Protein AF-0000000085128539 (afdb_homodimer)

Solvent-accessible surface area (backbone atoms only — not comparable to full-atom values): 16728 Å² total; per-residue (Å²): 136,81,76,77,73,80,76,79,79,76,71,75,71,76,68,72,72,68,70,79,84,71,60,86,82,55,47,36,35,36,20,38,27,64,47,84,58,31,28,7,16,14,38,34,33,54,86,74,41,43,49,42,67,39,82,46,42,83,36,65,52,66,68,59,35,49,52,54,49,46,51,53,44,67,72,64,59,46,58,30,36,36,34,39,34,56,68,46,77,56,75,77,28,52,60,57,27,50,50,31,51,50,49,46,51,52,50,27,69,72,67,69,38,57,68,44,77,39,65,66,53,52,65,52,76,76,39,58,76,49,56,82,48,24,60,40,6,48,52,6,19,50,48,40,24,54,53,36,64,70,48,132,136,81,77,77,74,80,77,78,78,75,72,76,71,78,70,72,71,68,70,78,84,72,60,85,84,54,47,35,34,36,20,36,27,64,47,84,59,33,28,8,17,13,38,34,34,54,86,74,42,43,49,42,66,39,81,44,43,82,38,63,52,67,67,60,35,50,52,52,50,47,52,52,44,67,73,66,60,46,58,31,36,35,34,36,34,56,68,48,80,58,76,75,28,52,59,57,27,51,50,32,51,49,50,46,51,50,49,27,69,73,68,71,37,55,68,45,79,38,64,65,57,50,66,52,77,77,38,58,75,51,58,79,47,22,60,40,7,49,51,5,19,50,47,39,24,54,54,35,64,70,50,133

Structure (mmCIF, N/CA/C/O backbone):
data_AF-0000000085128539-model_v1
#
loop_
_entity.id
_entity.type
_entity.pdbx_description
1 polymer 'Putative pre-16S rRNA nuclease'
#
loop_
_atom_site.group_PDB
_atom_site.id
_atom_site.type_symbol
_atom_site.label_atom_id
_atom_site.label_alt_id
_atom_site.label_comp_id
_atom_site.label_asym_id
_atom_site.label_entity_id
_atom_site.label_seq_id
_atom_site.pdbx_PDB_ins_code
_atom_site.Cartn_x
_atom_site.Cartn_y
_atom_site.Cartn_z
_atom_site.occupancy
_atom_site.B_iso_or_equiv
_atom_site.auth_seq_id
_atom_site.auth_comp_id
_atom_site.auth_asym_id
_atom_site.auth_atom_id
_atom_site.pdbx_PDB_model_num
ATOM 1 N N . MET A 1 1 ? 8.906 -21.938 55.219 1 30.08 1 MET A N 1
ATOM 2 C CA . MET A 1 1 ? 7.973 -21.766 54.125 1 30.08 1 MET A CA 1
ATOM 3 C C . MET A 1 1 ? 8.68 -21.203 52.906 1 30.08 1 MET A C 1
ATOM 5 O O . MET A 1 1 ? 9.234 -20.109 52.938 1 30.08 1 MET A O 1
ATOM 9 N N . SER A 1 2 ? 9.344 -22.078 52.062 1 35 2 SER A N 1
ATOM 10 C CA . SER A 1 2 ? 10.336 -21.891 51 1 35 2 SER A CA 1
ATOM 11 C C . SER A 1 2 ? 9.742 -21.156 49.812 1 35 2 SER A C 1
ATOM 13 O O . SER A 1 2 ? 8.633 -21.469 49.375 1 35 2 SER A O 1
ATOM 15 N N . LEU A 1 3 ? 10.055 -19.828 49.688 1 38.12 3 LEU A N 1
ATOM 16 C CA . LEU A 1 3 ? 9.5 -18.969 48.656 1 38.12 3 LEU A CA 1
ATOM 17 C C . LEU A 1 3 ? 9.695 -19.594 47.281 1 38.12 3 LEU A C 1
ATOM 19 O O . LEU A 1 3 ? 10.75 -20.156 46.969 1 38.12 3 LEU A O 1
ATOM 23 N N . PRO A 1 4 ? 8.523 -19.984 46.625 1 37.66 4 PRO A N 1
ATOM 24 C CA . PRO A 1 4 ? 8.617 -20.703 45.344 1 37.66 4 PRO A CA 1
ATOM 25 C C . PRO A 1 4 ? 9.508 -20 44.344 1 37.66 4 PRO A C 1
ATOM 27 O O . PRO A 1 4 ? 9.688 -18.781 44.406 1 37.66 4 PRO A O 1
ATOM 30 N N . ALA A 1 5 ? 10.469 -20.797 43.75 1 37.16 5 ALA A N 1
ATOM 31 C CA . ALA A 1 5 ? 11.477 -20.375 42.75 1 37.16 5 ALA A CA 1
ATOM 32 C C . ALA A 1 5 ? 10.852 -19.594 41.625 1 37.16 5 ALA A C 1
ATOM 34 O O . ALA A 1 5 ? 9.719 -19.875 41.219 1 37.16 5 ALA A O 1
ATOM 35 N N . PRO A 1 6 ? 11.289 -18.359 41.438 1 31.77 6 PRO A N 1
ATOM 36 C CA . PRO A 1 6 ? 10.703 -17.516 40.406 1 31.77 6 PRO A CA 1
ATOM 37 C C . PRO A 1 6 ? 10.609 -18.234 39.062 1 31.77 6 PRO A C 1
ATOM 39 O O . PRO A 1 6 ? 11.469 -19.062 38.719 1 31.77 6 PRO A O 1
ATOM 42 N N . GLU A 1 7 ? 9.375 -18.656 38.625 1 29 7 GLU A N 1
ATOM 43 C CA . GLU A 1 7 ? 9.109 -19.297 37.344 1 29 7 GLU A CA 1
ATOM 44 C C . GLU A 1 7 ? 9.852 -18.578 36.188 1 29 7 GLU A C 1
ATOM 46 O O . GLU A 1 7 ? 9.836 -17.359 36.125 1 29 7 GLU A O 1
ATOM 51 N N . SER A 1 8 ? 10.953 -19.125 35.719 1 29.34 8 SER A N 1
ATOM 52 C CA . SER A 1 8 ? 11.742 -18.75 34.562 1 29.34 8 SER A CA 1
ATOM 53 C C . SER A 1 8 ? 10.844 -18.359 33.406 1 29.34 8 SER A C 1
ATOM 55 O O . SER A 1 8 ? 9.977 -19.141 33 1 29.34 8 SER A O 1
ATOM 57 N N . GLN A 1 9 ? 10.391 -17.094 33.312 1 26.78 9 GLN A N 1
ATOM 58 C CA . GLN A 1 9 ? 9.625 -16.547 32.219 1 26.78 9 GLN A CA 1
ATOM 59 C C . GLN A 1 9 ? 10.195 -16.984 30.875 1 26.78 9 GLN A C 1
ATOM 61 O O . GLN A 1 9 ? 11.266 -16.531 30.469 1 26.78 9 GLN A O 1
ATOM 66 N N . ALA A 1 10 ? 10.031 -18.281 30.438 1 27.27 10 ALA A N 1
ATOM 67 C CA . ALA A 1 10 ? 10.234 -18.734 29.062 1 27.27 10 ALA A CA 1
ATOM 68 C C . ALA A 1 10 ? 9.711 -17.703 28.062 1 27.27 10 ALA A C 1
ATOM 70 O O . ALA A 1 10 ? 8.508 -17.469 27.984 1 27.27 10 ALA A O 1
ATOM 71 N N . ALA A 1 11 ? 10.359 -16.641 27.891 1 24.75 11 ALA A N 1
ATOM 72 C CA . ALA A 1 11 ? 10.133 -15.688 26.797 1 24.75 11 ALA A CA 1
ATOM 73 C C . ALA A 1 11 ? 9.836 -16.406 25.5 1 24.75 11 ALA A C 1
ATOM 75 O O . ALA A 1 11 ? 10.641 -17.219 25.031 1 24.75 11 ALA A O 1
ATOM 76 N N . ALA A 1 12 ? 8.641 -16.797 25.234 1 27.67 12 ALA A N 1
ATOM 77 C CA . ALA A 1 12 ? 8.195 -17.375 23.969 1 27.67 12 ALA A CA 1
ATOM 78 C C . ALA A 1 12 ? 8.844 -16.672 22.797 1 27.67 12 ALA A C 1
ATOM 80 O O . ALA A 1 12 ? 8.742 -15.445 22.672 1 27.67 12 ALA A O 1
ATOM 81 N N . ALA A 1 13 ? 10.031 -17.031 22.375 1 26.58 13 ALA A N 1
ATOM 82 C CA . ALA A 1 13 ? 10.656 -16.703 21.094 1 26.58 13 ALA A CA 1
ATOM 83 C C . ALA A 1 13 ? 9.625 -16.656 19.969 1 26.58 13 ALA A C 1
ATOM 85 O O . ALA A 1 13 ? 9.062 -17.688 19.594 1 26.58 13 ALA A O 1
ATOM 86 N N . ALA A 1 14 ? 8.641 -15.852 20.094 1 31.42 14 ALA A N 1
ATOM 87 C CA . ALA A 1 14 ? 7.801 -15.672 18.922 1 31.42 14 ALA A CA 1
ATOM 88 C C . ALA A 1 14 ? 8.609 -15.836 17.641 1 31.42 14 ALA A C 1
ATOM 90 O O . ALA A 1 14 ? 9.484 -15.016 17.328 1 31.42 14 ALA A O 1
ATOM 91 N N . GLY A 1 15 ? 9.188 -16.969 17.297 1 30.61 15 GLY A N 1
ATOM 92 C CA . GLY A 1 15 ? 9.969 -17.391 16.141 1 30.61 15 GLY A CA 1
ATOM 93 C C . GLY A 1 15 ? 9.469 -16.812 14.836 1 30.61 15 GLY A C 1
ATOM 94 O O . GLY A 1 15 ? 8.367 -17.125 14.391 1 30.61 15 GLY A O 1
ATOM 95 N N . THR A 1 16 ? 9.516 -15.484 14.602 1 36 16 THR A N 1
ATOM 96 C CA . THR A 1 16 ? 9.328 -14.961 13.25 1 36 16 THR A CA 1
ATOM 97 C C . THR A 1 16 ? 9.859 -15.945 12.211 1 36 16 THR A C 1
ATOM 99 O O . THR A 1 16 ? 11.023 -16.328 12.258 1 36 16 THR A O 1
ATOM 102 N N . ALA A 1 17 ? 9.133 -16.969 11.852 1 37.06 17 ALA A N 1
ATOM 103 C CA . ALA A 1 17 ? 9.555 -17.906 10.812 1 37.06 17 ALA A CA 1
ATOM 104 C C . ALA A 1 17 ? 10.422 -17.203 9.766 1 37.06 17 ALA A C 1
ATOM 106 O O . ALA A 1 17 ? 10.039 -16.156 9.234 1 37.06 17 ALA A O 1
ATOM 107 N N . VAL A 1 18 ? 11.656 -17.203 9.93 1 41.28 18 VAL A N 1
ATOM 108 C CA . VAL A 1 18 ? 12.617 -16.75 8.93 1 41.28 18 VAL A CA 1
ATOM 109 C C . VAL A 1 18 ? 12.109 -17.109 7.531 1 41.28 18 VAL A C 1
ATOM 111 O O . VAL A 1 18 ? 11.727 -18.25 7.273 1 41.28 18 VAL A O 1
ATOM 114 N N . PRO A 1 19 ? 11.352 -16.203 6.793 1 50.31 19 PRO A N 1
ATOM 115 C CA . PRO A 1 19 ? 10.977 -16.609 5.441 1 50.31 19 PRO A CA 1
ATOM 116 C C . PRO A 1 19 ? 11.969 -17.609 4.836 1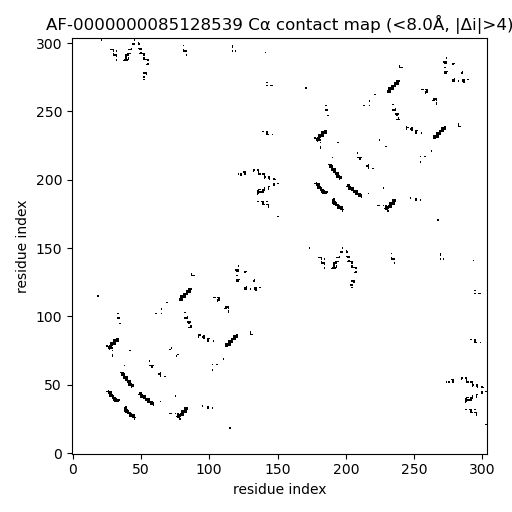 50.31 19 PRO A C 1
ATOM 118 O O . PRO A 1 19 ? 13.141 -17.625 5.207 1 50.31 19 PRO A O 1
ATOM 121 N N . PRO A 1 20 ? 11.492 -18.766 4.395 1 60.19 20 PRO A N 1
ATOM 122 C CA . PRO A 1 20 ? 12.469 -19.641 3.73 1 60.19 20 PRO A CA 1
ATOM 123 C C . PRO A 1 20 ? 13.547 -18.844 2.994 1 60.19 20 PRO A C 1
ATOM 125 O O . PRO A 1 20 ? 13.297 -17.734 2.531 1 60.19 20 PRO A O 1
ATOM 128 N N . THR A 1 21 ? 14.812 -19.219 3.104 1 81.25 21 THR A N 1
ATOM 129 C CA . THR A 1 21 ? 15.992 -18.562 2.533 1 81.25 21 THR A CA 1
ATOM 130 C C . THR A 1 21 ? 15.836 -18.406 1.023 1 81.25 21 THR A C 1
ATOM 132 O O . THR A 1 21 ? 15.562 -19.375 0.312 1 81.25 21 THR A O 1
ATOM 135 N N . VAL A 1 22 ? 15.508 -17.25 0.566 1 92.62 22 VAL A N 1
ATOM 136 C CA . VAL A 1 22 ? 15.523 -16.906 -0.854 1 92.62 22 VAL A CA 1
ATOM 137 C C . VAL A 1 22 ? 16.953 -16.953 -1.386 1 92.62 22 VAL A C 1
ATOM 139 O O . VAL A 1 22 ? 17.812 -16.203 -0.929 1 92.62 22 VAL A O 1
ATOM 142 N N . PRO A 1 23 ? 17.141 -17.938 -2.295 1 95.75 23 PRO A N 1
ATOM 143 C CA . PRO A 1 23 ? 18.5 -18 -2.818 1 95.75 23 PRO A CA 1
ATOM 144 C C . PRO A 1 23 ? 19.016 -16.641 -3.291 1 95.75 23 PRO A C 1
ATOM 146 O O . PRO A 1 23 ? 18.25 -15.852 -3.844 1 95.75 23 PRO A O 1
ATOM 149 N N . SER A 1 24 ? 20.359 -16.469 -3.162 1 94.19 24 SER A N 1
ATOM 150 C CA . SER A 1 24 ? 20.969 -15.18 -3.484 1 94.19 24 SER A CA 1
ATOM 151 C C . SER A 1 24 ? 20.906 -14.906 -4.98 1 94.19 24 SER A C 1
ATOM 153 O O . SER A 1 24 ? 20.984 -13.75 -5.41 1 94.19 24 SER A O 1
ATOM 155 N N . HIS A 1 25 ? 20.797 -15.922 -5.777 1 95.62 25 HIS A N 1
ATOM 156 C CA . HIS A 1 25 ? 20.828 -15.719 -7.223 1 95.62 25 HIS A CA 1
ATOM 157 C C . HIS A 1 25 ? 19.453 -15.367 -7.766 1 95.62 25 HIS A C 1
ATOM 159 O O . HIS A 1 25 ? 19.312 -15.062 -8.953 1 95.62 25 HIS A O 1
ATOM 165 N N . PHE A 1 26 ? 18.391 -15.438 -6.949 1 97.06 26 PHE A N 1
ATOM 166 C CA . PHE A 1 26 ? 17.094 -14.922 -7.363 1 97.06 26 PHE A CA 1
ATOM 167 C C . PHE A 1 26 ? 17.094 -13.398 -7.383 1 97.06 26 PHE A C 1
ATOM 169 O O . PHE A 1 26 ? 17.266 -12.758 -6.344 1 97.06 26 PHE A O 1
ATOM 176 N N . GLN A 1 27 ? 16.844 -12.828 -8.586 1 96.88 27 GLN A N 1
ATOM 177 C CA . GLN A 1 27 ? 17 -11.383 -8.719 1 96.88 27 GLN A CA 1
ATOM 178 C C . GLN A 1 27 ? 15.695 -10.719 -9.133 1 96.88 27 GLN A C 1
ATOM 180 O O . GLN A 1 27 ? 15.523 -9.516 -8.945 1 96.88 27 GLN A O 1
ATOM 185 N N . SER A 1 28 ? 14.766 -11.477 -9.75 1 97.75 28 SER A N 1
ATOM 186 C CA . SER A 1 28 ? 13.523 -10.914 -10.281 1 97.75 28 SER A CA 1
ATOM 187 C C . SER A 1 28 ? 12.305 -11.633 -9.719 1 97.75 28 SER A C 1
ATOM 189 O O . SER A 1 28 ? 12.32 -12.859 -9.57 1 97.75 28 SER A O 1
ATOM 191 N N . PHE A 1 29 ? 11.289 -10.758 -9.43 1 98.06 29 PHE A N 1
ATOM 192 C CA . PHE A 1 29 ? 10.109 -11.297 -8.758 1 98.06 29 PHE A CA 1
ATOM 193 C C . PHE A 1 29 ? 8.836 -10.695 -9.344 1 98.06 29 PHE A C 1
ATOM 195 O O . PHE A 1 29 ? 8.812 -9.523 -9.719 1 98.06 29 PHE A O 1
ATOM 202 N N . VAL A 1 30 ? 7.824 -11.492 -9.406 1 97.62 30 VAL A N 1
ATOM 203 C CA . VAL A 1 30 ? 6.465 -11.031 -9.672 1 97.62 30 VAL A CA 1
ATOM 204 C C . VAL A 1 30 ? 5.574 -11.336 -8.469 1 97.62 30 VAL A C 1
ATOM 206 O O . VAL A 1 30 ? 5.637 -12.43 -7.906 1 97.62 30 VAL A O 1
ATOM 209 N N . ALA A 1 31 ? 4.828 -10.312 -8.125 1 96.5 31 ALA A N 1
ATOM 210 C CA . ALA A 1 31 ? 3.953 -10.477 -6.965 1 96.5 31 ALA A CA 1
ATOM 211 C C . ALA A 1 31 ? 2.484 -10.445 -7.379 1 96.5 31 ALA A C 1
ATOM 213 O O . ALA A 1 31 ? 2.111 -9.75 -8.328 1 96.5 31 ALA A O 1
ATOM 214 N N . PHE A 1 32 ? 1.707 -11.25 -6.637 1 95.25 32 PHE A N 1
ATOM 215 C CA . PHE A 1 32 ? 0.257 -11.273 -6.777 1 95.25 32 PHE A CA 1
ATOM 216 C C . PHE A 1 32 ? -0.424 -10.984 -5.445 1 95.25 32 PHE A C 1
ATOM 218 O O . PHE A 1 32 ? -0.138 -11.633 -4.441 1 95.25 32 PHE A O 1
ATOM 225 N N . ASP A 1 33 ? -1.246 -10.008 -5.418 1 89.06 33 ASP A N 1
ATOM 226 C CA . ASP A 1 33 ? -2.133 -9.742 -4.293 1 89.06 33 ASP A CA 1
ATOM 227 C C . ASP A 1 33 ? -3.551 -10.227 -4.582 1 89.06 33 ASP A C 1
ATOM 229 O O . ASP A 1 33 ? -4.328 -9.531 -5.238 1 89.06 33 ASP A O 1
ATOM 233 N N . PHE A 1 34 ? -3.871 -11.414 -4.004 1 90.62 34 PHE A N 1
ATOM 234 C CA . PHE A 1 34 ? -5.102 -12.133 -4.312 1 90.62 34 PHE A CA 1
ATOM 235 C C . PHE A 1 34 ? -6.301 -11.469 -3.652 1 90.62 34 PHE A C 1
ATOM 237 O O . PHE A 1 34 ? -6.344 -11.336 -2.428 1 90.62 34 PHE A O 1
ATOM 244 N N . GLY A 1 35 ? -7.16 -11.016 -4.508 1 84.25 35 GLY A N 1
ATOM 245 C CA . GLY A 1 35 ? -8.461 -10.555 -4.055 1 84.25 35 GLY A CA 1
ATOM 246 C C . GLY A 1 35 ? -9.609 -11.406 -4.562 1 84.25 35 GLY A C 1
ATOM 247 O O . GLY A 1 35 ? -9.445 -12.172 -5.516 1 84.25 35 GLY A O 1
ATOM 248 N N . ALA A 1 36 ? -10.797 -11.312 -3.918 1 81.31 36 ALA A N 1
ATOM 249 C CA . ALA A 1 36 ? -11.961 -12.109 -4.285 1 81.31 36 ALA A CA 1
ATOM 250 C C . ALA A 1 36 ? -12.359 -11.867 -5.738 1 81.31 36 ALA A C 1
ATOM 252 O O . ALA A 1 36 ? -12.695 -12.805 -6.465 1 81.31 36 ALA A O 1
ATOM 253 N N . LYS A 1 37 ? -12.203 -10.625 -6.141 1 85 37 LYS A N 1
ATOM 254 C CA . LYS A 1 37 ? -12.68 -10.289 -7.477 1 85 37 LYS A CA 1
ATOM 255 C C . LYS A 1 37 ? -11.516 -9.992 -8.414 1 85 37 LYS A C 1
ATOM 257 O O . LYS A 1 37 ? -11.648 -10.133 -9.633 1 85 37 LYS A O 1
ATOM 262 N N . ARG A 1 38 ? -10.422 -9.594 -7.859 1 88.38 38 ARG A N 1
ATOM 263 C CA . ARG A 1 38 ? -9.273 -9.172 -8.656 1 88.38 38 ARG A CA 1
ATOM 264 C C . ARG A 1 38 ? -7.965 -9.57 -7.977 1 88.38 38 ARG A C 1
ATOM 266 O O . ARG A 1 38 ? -7.945 -9.859 -6.777 1 88.38 38 ARG A O 1
ATOM 273 N N . THR A 1 39 ? -6.973 -9.586 -8.812 1 91.62 39 THR A N 1
ATOM 274 C CA . THR A 1 39 ? -5.629 -9.867 -8.32 1 91.62 39 THR A CA 1
ATOM 275 C C . THR A 1 39 ? -4.656 -8.773 -8.758 1 91.62 39 THR A C 1
ATOM 277 O O . THR A 1 39 ? -4.426 -8.578 -9.953 1 91.62 39 THR A O 1
ATOM 280 N N . GLY A 1 40 ? -4.125 -8.047 -7.805 1 89.69 40 GLY A N 1
ATOM 281 C CA . GLY A 1 40 ? -3.068 -7.094 -8.109 1 89.69 40 GLY A CA 1
ATOM 282 C C . GLY A 1 40 ? -1.771 -7.754 -8.531 1 89.69 40 GLY A C 1
ATOM 283 O O . GLY A 1 40 ? -1.452 -8.852 -8.078 1 89.69 40 GLY A O 1
ATOM 284 N N . CYS A 1 41 ? -1.051 -7.051 -9.406 1 93.12 41 CYS A N 1
ATOM 285 C CA . CYS A 1 41 ? 0.222 -7.586 -9.875 1 93.12 41 CYS A CA 1
ATOM 286 C C . CYS A 1 41 ? 1.315 -6.523 -9.812 1 93.12 41 CYS A C 1
ATOM 288 O O . CYS A 1 41 ? 1.047 -5.336 -9.992 1 93.12 41 CYS A O 1
ATOM 290 N N . ALA A 1 42 ? 2.488 -7.016 -9.547 1 92.06 42 ALA A N 1
ATOM 291 C CA . ALA A 1 42 ? 3.648 -6.129 -9.547 1 92.06 42 ALA A CA 1
ATOM 292 C C . ALA A 1 42 ? 4.922 -6.891 -9.891 1 92.06 42 ALA A C 1
ATOM 294 O O . ALA A 1 42 ? 4.98 -8.117 -9.758 1 92.06 42 ALA A O 1
ATOM 295 N N . VAL A 1 43 ? 5.848 -6.16 -10.398 1 94.75 43 VAL A N 1
ATOM 296 C CA . VAL A 1 43 ? 7.156 -6.734 -10.703 1 94.75 43 VAL A CA 1
ATOM 297 C C . VAL A 1 43 ? 8.25 -5.922 -10.023 1 94.75 43 VAL A C 1
ATOM 299 O O . VAL A 1 43 ? 8.094 -4.719 -9.805 1 94.75 43 VAL A O 1
ATOM 302 N N . GLY A 1 44 ? 9.344 -6.656 -9.594 1 93.88 44 GLY A N 1
ATOM 303 C CA . GLY A 1 44 ? 10.461 -5.984 -8.953 1 93.88 44 GLY A CA 1
ATOM 304 C C . GLY A 1 44 ? 11.727 -6.82 -8.938 1 93.88 44 GLY A C 1
ATOM 305 O O . GLY A 1 44 ? 11.695 -8.008 -9.273 1 93.88 44 GLY A O 1
ATOM 306 N N . THR A 1 45 ? 12.805 -6.109 -8.617 1 94.38 45 THR A N 1
ATOM 307 C CA . THR A 1 45 ? 14.102 -6.785 -8.57 1 94.38 45 THR A CA 1
ATOM 308 C C . THR A 1 45 ? 14.742 -6.613 -7.199 1 94.38 45 THR A C 1
ATOM 310 O O . THR A 1 45 ? 14.516 -5.609 -6.52 1 94.38 45 THR A O 1
ATOM 313 N N . ARG A 1 46 ? 15.523 -7.621 -6.844 1 93.19 46 ARG A N 1
ATOM 314 C CA . ARG A 1 46 ? 16.281 -7.609 -5.59 1 93.19 46 ARG A CA 1
ATOM 315 C C . ARG A 1 46 ? 17.141 -6.355 -5.477 1 93.19 46 ARG A C 1
ATOM 317 O O . ARG A 1 46 ? 17.25 -5.773 -4.398 1 93.19 46 ARG A O 1
ATOM 324 N N . MET A 1 47 ? 17.734 -5.969 -6.516 1 90.31 47 MET A N 1
ATOM 325 C CA . MET A 1 47 ? 18.672 -4.848 -6.543 1 90.31 47 MET A CA 1
ATOM 326 C C . MET A 1 47 ? 17.953 -3.537 -6.227 1 90.31 47 MET A C 1
ATOM 328 O O . MET A 1 47 ? 18.422 -2.76 -5.391 1 90.31 47 MET A O 1
ATOM 332 N N . LEU A 1 48 ? 16.891 -3.262 -6.84 1 81.19 48 LEU A N 1
ATOM 333 C CA . LEU A 1 48 ? 16.219 -1.976 -6.727 1 81.19 48 LEU A CA 1
ATOM 334 C C . LEU A 1 48 ? 15.383 -1.908 -5.449 1 81.19 48 LEU A C 1
ATOM 336 O O . LEU A 1 48 ? 15.094 -0.819 -4.949 1 81.19 48 LEU A O 1
ATOM 340 N N . ARG A 1 49 ? 14.93 -2.998 -4.965 1 82.06 49 ARG A N 1
ATOM 341 C CA . ARG A 1 49 ? 14.102 -3.129 -3.773 1 82.06 49 ARG A CA 1
ATOM 342 C C . ARG A 1 49 ? 12.82 -2.309 -3.906 1 82.06 49 ARG A C 1
ATOM 344 O O . ARG A 1 49 ? 12.297 -1.803 -2.91 1 82.06 49 ARG A O 1
ATOM 351 N N . SER A 1 50 ? 12.508 -2.043 -5.121 1 79.19 50 SER A N 1
ATOM 352 C CA . SER A 1 50 ? 11.25 -1.366 -5.438 1 79.19 50 SER A CA 1
ATOM 353 C C . SER A 1 50 ? 10.414 -2.188 -6.41 1 79.19 50 SER A C 1
ATOM 355 O O . SER A 1 50 ? 10.914 -3.129 -7.031 1 79.19 50 SER A O 1
ATOM 357 N N . ALA A 1 51 ? 9.094 -1.816 -6.375 1 85.12 51 ALA A N 1
ATOM 358 C CA . ALA A 1 51 ? 8.156 -2.564 -7.211 1 85.12 51 ALA A CA 1
ATOM 359 C C . ALA A 1 51 ? 7.457 -1.647 -8.211 1 85.12 51 ALA A C 1
ATOM 361 O O . ALA A 1 51 ? 7.199 -0.478 -7.91 1 85.12 51 ALA A O 1
ATOM 362 N N . ASN A 1 52 ? 7.191 -2.244 -9.406 1 84 52 ASN A N 1
ATOM 363 C CA . ASN A 1 52 ? 6.379 -1.58 -10.422 1 84 52 ASN A CA 1
ATOM 364 C C . ASN A 1 52 ? 5.043 -2.287 -10.617 1 84 52 ASN A C 1
ATOM 366 O O . ASN A 1 52 ? 4.988 -3.518 -10.68 1 84 52 ASN A O 1
ATOM 370 N N . PRO A 1 53 ? 4.008 -1.45 -10.656 1 85 53 PRO A N 1
ATOM 371 C CA . PRO A 1 53 ? 2.701 -2.084 -10.859 1 85 53 PRO A CA 1
ATOM 372 C C . PRO A 1 53 ? 2.541 -2.676 -12.258 1 85 53 PRO A C 1
ATOM 374 O O . PRO A 1 53 ? 3.068 -2.127 -13.227 1 85 53 PRO A O 1
ATOM 377 N N . LEU A 1 54 ? 1.913 -3.814 -12.359 1 87.5 54 LEU A N 1
ATOM 378 C CA . LEU A 1 54 ? 1.469 -4.426 -13.609 1 87.5 54 LEU A CA 1
ATOM 379 C C . LEU A 1 54 ? -0.05 -4.367 -13.734 1 87.5 54 LEU A C 1
ATOM 381 O O . LEU A 1 54 ? -0.749 -4.129 -12.742 1 87.5 54 LEU A O 1
ATOM 385 N N . PRO A 1 55 ? -0.563 -4.566 -14.93 1 86.44 55 PRO A N 1
ATOM 386 C CA . PRO A 1 55 ? -2.021 -4.582 -15.07 1 86.44 55 PRO A CA 1
ATOM 387 C C . PRO A 1 55 ? -2.691 -5.613 -14.164 1 86.44 55 PRO A C 1
ATOM 389 O O . PRO A 1 55 ? -2.234 -6.758 -14.086 1 86.44 55 PRO A O 1
ATOM 392 N N . THR A 1 56 ? -3.738 -5.176 -13.492 1 90.06 56 THR A N 1
ATOM 393 C CA . THR A 1 56 ? -4.496 -6.023 -12.578 1 90.06 56 THR A CA 1
ATOM 394 C C . THR A 1 56 ? -5.203 -7.145 -13.336 1 90.06 56 THR A C 1
ATOM 396 O O . THR A 1 56 ? -5.688 -6.938 -14.453 1 90.06 56 THR A O 1
ATOM 399 N N . ILE A 1 57 ? -5.203 -8.305 -12.758 1 92.19 57 ILE A N 1
ATOM 400 C CA . ILE A 1 57 ? -5.953 -9.438 -13.297 1 92.19 57 ILE A CA 1
ATOM 401 C C . ILE A 1 57 ? -7.414 -9.344 -12.852 1 92.19 57 ILE A C 1
ATOM 403 O O . ILE A 1 57 ? -7.707 -9.383 -11.656 1 92.19 57 ILE A O 1
ATOM 407 N N . ARG A 1 58 ? -8.25 -9.164 -13.773 1 88.88 58 ARG A N 1
ATOM 408 C CA . ARG A 1 58 ? -9.68 -9.109 -13.469 1 88.88 58 ARG A CA 1
ATOM 409 C C . ARG A 1 58 ? -10.359 -10.438 -13.789 1 88.88 58 ARG A C 1
ATOM 411 O O . ARG A 1 58 ? -10.961 -10.594 -14.852 1 88.88 58 ARG A O 1
ATOM 418 N N . ALA A 1 59 ? -10.234 -11.414 -13.039 1 90.75 59 ALA A N 1
ATOM 419 C CA . ALA A 1 59 ? -10.812 -12.742 -13.18 1 90.75 59 ALA A CA 1
ATOM 420 C C . ALA A 1 59 ? -11.125 -13.352 -11.812 1 90.75 59 ALA A C 1
ATOM 422 O O . ALA A 1 59 ? -10.273 -13.352 -10.922 1 90.75 59 ALA A O 1
ATOM 423 N N . GLU A 1 60 ? -12.336 -13.797 -11.656 1 87.94 60 GLU A N 1
ATOM 424 C CA . GLU A 1 60 ? -12.734 -14.453 -10.422 1 87.94 60 GLU A CA 1
ATOM 425 C C . GLU A 1 60 ? -12.539 -15.961 -10.508 1 87.94 60 GLU A C 1
ATOM 427 O O . GLU A 1 60 ? -12.156 -16.609 -9.523 1 87.94 60 GLU A O 1
ATOM 432 N N . ALA A 1 61 ? -12.805 -16.5 -11.695 1 89.38 61 ALA A N 1
ATOM 433 C CA . ALA A 1 61 ? -12.688 -17.953 -11.898 1 89.38 61 ALA A CA 1
ATOM 434 C C . ALA A 1 61 ? -11.227 -18.391 -11.82 1 89.38 61 ALA A C 1
ATOM 436 O O . ALA A 1 61 ? -10.336 -17.703 -12.328 1 89.38 61 ALA A O 1
ATOM 437 N N . GLY A 1 62 ? -10.961 -19.594 -11.266 1 91.12 62 GLY A N 1
ATOM 438 C CA . GLY A 1 62 ? -9.617 -20.078 -11 1 91.12 62 GLY A CA 1
ATOM 439 C C . GLY A 1 62 ? -8.773 -20.203 -12.25 1 91.12 62 GL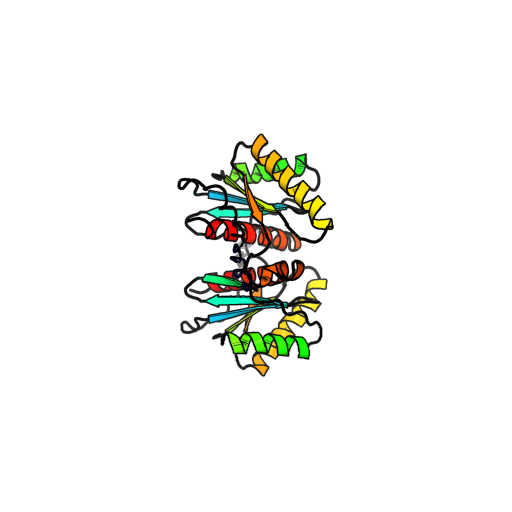Y A C 1
ATOM 440 O O . GLY A 1 62 ? -7.66 -19.672 -12.312 1 91.12 62 GLY A O 1
ATOM 441 N N . GLU A 1 63 ? -9.289 -20.844 -13.25 1 94.69 63 GLU A N 1
ATOM 442 C CA . GLU A 1 63 ? -8.5 -21.109 -14.445 1 94.69 63 GLU A CA 1
ATOM 443 C C . GLU A 1 63 ? -8.211 -19.812 -15.195 1 94.69 63 GLU A C 1
ATOM 445 O O . GLU A 1 63 ? -7.113 -19.625 -15.734 1 94.69 63 GLU A O 1
ATOM 450 N N . ALA A 1 64 ? -9.195 -18.938 -15.273 1 96.25 64 ALA A N 1
ATOM 451 C CA . ALA A 1 64 ? -9.008 -17.656 -15.938 1 96.25 64 ALA A CA 1
ATOM 452 C C . ALA A 1 64 ? -7.969 -16.812 -15.211 1 96.25 64 ALA A C 1
ATOM 454 O O . ALA A 1 64 ? -7.141 -16.156 -15.836 1 96.25 64 ALA A O 1
ATOM 455 N N . ARG A 1 65 ? -8.008 -16.797 -13.977 1 95.62 65 ARG A N 1
ATOM 456 C CA . ARG A 1 65 ? -7.039 -16.078 -13.148 1 95.62 65 ARG A CA 1
ATOM 457 C C . ARG A 1 65 ? -5.629 -16.625 -13.352 1 95.62 65 ARG A C 1
ATOM 459 O O . ARG A 1 65 ? -4.68 -15.859 -13.531 1 95.62 65 ARG A O 1
ATOM 466 N N . LEU A 1 66 ? -5.555 -17.938 -13.414 1 96.75 66 LEU A N 1
ATOM 467 C CA . LEU A 1 66 ? -4.258 -18.578 -13.602 1 96.75 66 LEU A CA 1
ATOM 468 C C . LEU A 1 66 ? -3.705 -18.281 -14.992 1 96.75 66 LEU A C 1
ATOM 470 O O . LEU A 1 66 ? -2.5 -18.062 -15.156 1 96.75 66 LEU A O 1
ATOM 474 N N . ALA A 1 67 ? -4.57 -18.297 -15.93 1 97.19 67 ALA A N 1
ATOM 475 C CA . ALA A 1 67 ? -4.148 -18 -17.297 1 97.19 67 ALA A CA 1
ATOM 476 C C . ALA A 1 67 ? -3.57 -16.594 -17.406 1 97.19 67 ALA A C 1
ATOM 478 O O . ALA A 1 67 ? -2.521 -16.391 -18.031 1 97.19 67 ALA A O 1
ATOM 479 N N . GLN A 1 68 ? -4.211 -15.688 -16.828 1 96.69 68 GLN A N 1
ATOM 480 C CA . GLN A 1 68 ? -3.734 -14.305 -16.875 1 96.69 68 GLN A CA 1
ATOM 481 C C . GLN A 1 68 ? -2.449 -14.141 -16.078 1 96.69 68 GLN A C 1
ATOM 483 O O . GLN A 1 68 ? -1.554 -13.391 -16.469 1 96.69 68 GLN A O 1
ATOM 488 N N . ALA A 1 69 ? -2.404 -14.781 -14.992 1 97.38 69 ALA A N 1
ATOM 489 C CA . ALA A 1 69 ? -1.152 -14.797 -14.242 1 97.38 69 ALA A CA 1
ATOM 490 C C . ALA A 1 69 ? -0.012 -15.367 -15.086 1 97.38 69 ALA A C 1
ATOM 492 O O . ALA A 1 69 ? 1.109 -14.852 -15.047 1 97.38 69 ALA A O 1
ATOM 493 N N . GLY A 1 70 ? -0.368 -16.391 -15.758 1 97.81 70 GLY A N 1
ATOM 494 C CA . GLY A 1 70 ? 0.607 -17 -16.641 1 97.81 70 GLY A CA 1
ATOM 495 C C . GLY A 1 70 ? 1.151 -16.031 -17.688 1 97.81 70 GLY A C 1
ATOM 496 O O . GLY A 1 70 ? 2.332 -16.094 -18.031 1 97.81 70 GLY A O 1
ATOM 497 N N . GLU A 1 71 ? 0.299 -15.133 -18.156 1 97.25 71 GLU A N 1
ATOM 498 C CA . GLU A 1 71 ? 0.739 -14.117 -19.094 1 97.25 71 GLU A CA 1
ATOM 499 C C . GLU A 1 71 ? 1.78 -13.195 -18.484 1 97.25 71 GLU A C 1
ATOM 501 O O . GLU A 1 71 ? 2.768 -12.836 -19.125 1 97.25 71 GLU A O 1
ATOM 506 N N . ARG A 1 72 ? 1.547 -12.844 -17.234 1 96.12 72 ARG A N 1
ATOM 507 C CA . ARG A 1 72 ? 2.518 -12.008 -16.531 1 96.12 72 ARG A CA 1
ATOM 508 C C . ARG A 1 72 ? 3.842 -12.742 -16.344 1 96.12 72 ARG A C 1
ATOM 510 O O . ARG A 1 72 ? 4.91 -12.172 -16.562 1 96.12 72 ARG A O 1
ATOM 517 N N . ILE A 1 73 ? 3.766 -13.977 -16.016 1 97.69 73 ILE A N 1
ATOM 518 C CA . ILE A 1 73 ? 4.945 -14.789 -15.727 1 97.69 73 ILE A CA 1
ATOM 519 C C . ILE A 1 73 ? 5.754 -14.992 -17 1 97.69 73 ILE A C 1
ATOM 521 O O . ILE A 1 73 ? 6.984 -14.922 -16.984 1 97.69 73 ILE A O 1
ATOM 525 N N . LYS A 1 74 ? 5.031 -15.219 -18.062 1 97.25 74 LYS A N 1
ATOM 526 C CA . LYS A 1 74 ? 5.688 -15.406 -19.359 1 97.25 74 LYS A CA 1
ATOM 527 C C . LYS A 1 74 ? 6.391 -14.125 -19.812 1 97.25 74 LYS A C 1
ATOM 529 O O . LYS A 1 74 ? 7.496 -14.18 -20.344 1 97.25 74 LYS A O 1
ATOM 534 N N . GLU A 1 75 ? 5.805 -13.055 -19.609 1 96.31 75 GLU A N 1
ATOM 535 C CA . GLU A 1 75 ? 6.316 -11.758 -20.031 1 96.31 75 GLU A CA 1
ATOM 536 C C . GLU A 1 75 ? 7.543 -11.359 -19.219 1 96.31 75 GLU A C 1
ATOM 538 O O . GLU A 1 75 ? 8.523 -10.852 -19.781 1 96.31 75 GLU A O 1
ATOM 543 N N . TRP A 1 76 ? 7.531 -11.578 -17.953 1 96.56 76 TRP A N 1
ATOM 544 C CA . TRP A 1 76 ? 8.555 -10.992 -17.094 1 96.56 76 TRP A CA 1
ATOM 545 C C . TRP A 1 76 ? 9.578 -12.039 -16.672 1 96.56 76 TRP A C 1
ATOM 547 O O . TRP A 1 76 ? 10.656 -11.703 -16.172 1 96.56 76 TRP A O 1
ATOM 557 N N . GLN A 1 77 ? 9.219 -13.32 -16.766 1 97.75 77 GLN A N 1
ATOM 558 C CA . GLN A 1 77 ? 10.117 -14.438 -16.5 1 97.75 77 GLN A CA 1
ATOM 559 C C . GLN A 1 77 ? 10.852 -14.25 -15.18 1 97.75 77 GLN A C 1
ATOM 561 O O . GLN A 1 77 ? 12.086 -14.273 -15.133 1 97.75 77 GLN A O 1
ATOM 566 N N . PRO A 1 78 ? 10.133 -14.148 -14.094 1 98.38 78 PRO A N 1
ATOM 567 C CA . PRO A 1 78 ? 10.766 -13.969 -12.781 1 98.38 78 PRO A CA 1
ATOM 568 C C . PRO A 1 78 ? 11.484 -15.227 -12.297 1 98.38 78 PRO A C 1
ATOM 570 O O . PRO A 1 78 ? 11.242 -16.328 -12.805 1 98.38 78 PRO A O 1
ATOM 573 N N . ASP A 1 79 ? 12.422 -14.992 -11.336 1 98.5 79 ASP A N 1
ATOM 574 C CA . ASP A 1 79 ? 13.062 -16.125 -10.664 1 98.5 79 ASP A CA 1
ATOM 575 C C . ASP A 1 79 ? 12.109 -16.781 -9.664 1 98.5 79 ASP A C 1
ATOM 577 O O . ASP A 1 79 ? 12.234 -17.969 -9.367 1 98.5 79 ASP A O 1
ATOM 581 N N . ALA A 1 80 ? 11.242 -16.031 -9.102 1 98.5 80 ALA A N 1
ATOM 582 C CA . ALA A 1 80 ? 10.281 -16.516 -8.109 1 98.5 80 ALA A CA 1
ATOM 583 C C . ALA A 1 80 ? 9.047 -15.617 -8.062 1 98.5 80 ALA A C 1
ATOM 585 O O . ALA A 1 80 ? 9.047 -14.516 -8.609 1 98.5 80 ALA A O 1
ATOM 586 N N . LEU A 1 81 ? 8.008 -16.141 -7.418 1 98.19 81 LEU A N 1
ATOM 587 C CA . LEU A 1 81 ? 6.758 -15.414 -7.234 1 98.19 81 LEU A CA 1
ATOM 588 C C . LEU A 1 81 ? 6.539 -15.07 -5.766 1 98.19 81 LEU A C 1
ATOM 590 O O . LEU A 1 81 ? 7.082 -15.734 -4.879 1 98.19 81 LEU A O 1
ATOM 594 N N . VAL A 1 82 ? 5.805 -13.984 -5.57 1 96.69 82 VAL A N 1
ATOM 595 C CA . VAL A 1 82 ? 5.418 -13.562 -4.227 1 96.69 82 VAL A CA 1
ATOM 596 C C . VAL A 1 82 ? 3.896 -13.445 -4.141 1 96.69 82 VAL A C 1
ATOM 598 O O . VAL A 1 82 ? 3.26 -12.906 -5.051 1 96.69 82 VAL A O 1
ATOM 601 N N . ILE A 1 83 ? 3.295 -13.938 -3.074 1 94.69 83 ILE A N 1
ATOM 602 C CA . ILE A 1 83 ? 1.854 -13.812 -2.889 1 94.69 83 ILE A CA 1
ATOM 603 C C . ILE A 1 83 ? 1.561 -13.164 -1.538 1 94.69 83 ILE A C 1
ATOM 605 O O . ILE A 1 83 ? 2.152 -13.539 -0.522 1 94.69 83 ILE A O 1
ATOM 609 N N . GLY A 1 84 ? 0.745 -12.18 -1.625 1 88.38 84 GLY A N 1
ATOM 610 C CA . GLY A 1 84 ? 0.226 -11.633 -0.38 1 88.38 84 GLY A CA 1
ATOM 611 C C . GLY A 1 84 ? -0.825 -12.516 0.265 1 88.38 84 GLY A C 1
ATOM 612 O O . GLY A 1 84 ? -1.792 -12.922 -0.386 1 88.38 84 GLY A O 1
ATOM 613 N N . VAL A 1 85 ? -0.696 -12.867 1.56 1 79.88 85 VAL A N 1
ATOM 614 C CA . VAL A 1 85 ? -1.652 -13.68 2.299 1 79.88 85 VAL A CA 1
ATOM 615 C C . VAL A 1 85 ? -2.207 -12.891 3.48 1 79.88 85 VAL A C 1
ATOM 617 O O . VAL A 1 85 ? -1.465 -12.531 4.398 1 79.88 85 VAL A O 1
ATOM 620 N N . PRO A 1 86 ? -3.553 -12.492 3.369 1 69.5 86 PRO A N 1
ATOM 621 C CA . PRO A 1 86 ? -4.148 -11.727 4.469 1 69.5 86 PRO A CA 1
ATOM 622 C C . PRO A 1 86 ? -4.25 -12.539 5.762 1 69.5 86 PRO A C 1
ATOM 624 O O . PRO A 1 86 ? -4.945 -13.562 5.801 1 69.5 86 PRO A O 1
ATOM 627 N N . TYR A 1 87 ? -3.371 -12.461 6.691 1 57.41 87 TYR A N 1
ATOM 628 C CA . TYR A 1 87 ? -3.523 -13.18 7.953 1 57.41 87 TYR A CA 1
ATOM 629 C C . TYR A 1 87 ? -4.266 -12.336 8.977 1 57.41 87 TYR A C 1
ATOM 631 O O . TYR A 1 87 ? -3.654 -11.523 9.688 1 57.41 87 TYR A O 1
ATOM 639 N N . HIS A 1 88 ? -5.531 -11.828 8.641 1 54 88 HIS A N 1
ATOM 640 C CA . HIS A 1 88 ? -6.301 -11.078 9.625 1 54 88 HIS A CA 1
ATOM 641 C C . HIS A 1 88 ? -6.789 -11.992 10.75 1 54 88 HIS A C 1
ATOM 643 O O . HIS A 1 88 ? -7.133 -13.148 10.508 1 54 88 HIS A O 1
ATOM 649 N N . PRO A 1 89 ? -6.465 -11.555 11.938 1 47.78 89 PRO A N 1
ATOM 650 C CA . PRO A 1 89 ? -7.031 -12.359 13.023 1 47.78 89 PRO A CA 1
ATOM 651 C C . PRO A 1 89 ? -8.539 -12.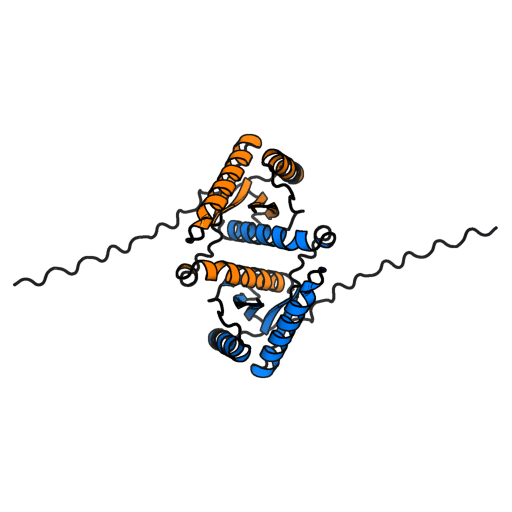539 12.891 1 47.78 89 PRO A C 1
ATOM 653 O O . PRO A 1 89 ? -9.125 -13.383 13.57 1 47.78 89 PRO A O 1
ATOM 656 N N . ASP A 1 90 ? -9.172 -11.641 12.25 1 49.34 90 ASP A N 1
ATOM 657 C CA . ASP A 1 90 ? -10.617 -11.844 12.336 1 49.34 90 ASP A CA 1
ATOM 658 C C . ASP A 1 90 ? -11.078 -12.93 11.367 1 49.34 90 ASP A C 1
ATOM 660 O O . ASP A 1 90 ? -10.391 -13.227 10.383 1 49.34 90 ASP A O 1
ATOM 664 N N . GLY A 1 91 ? -11.852 -13.859 11.766 1 46.53 91 GLY A N 1
ATOM 665 C CA . GLY A 1 91 ? -12.516 -15.055 11.281 1 46.53 91 GLY A CA 1
ATOM 666 C C . GLY A 1 91 ? -12.695 -15.07 9.773 1 46.53 91 GLY A C 1
ATOM 667 O O . GLY A 1 91 ? -12.703 -16.141 9.156 1 46.53 91 GLY A O 1
ATOM 668 N N . ASN A 1 92 ? -13.227 -14.039 9.125 1 50.12 92 ASN A N 1
ATOM 669 C CA . ASN A 1 92 ? -13.5 -14.086 7.691 1 50.12 92 ASN A CA 1
ATOM 670 C C . ASN A 1 92 ? -12.211 -14.211 6.879 1 50.12 92 ASN A C 1
ATOM 672 O O . ASN A 1 92 ? -12.258 -14.508 5.684 1 50.12 92 ASN A O 1
ATOM 676 N N . ALA A 1 93 ? -11.062 -13.93 7.469 1 57.75 93 ALA A N 1
ATOM 677 C CA . ALA A 1 93 ? -9.664 -14.023 7.066 1 57.75 93 ALA A CA 1
ATOM 678 C C . ALA A 1 93 ? -9.297 -15.453 6.688 1 57.75 93 ALA A C 1
ATOM 680 O O . ALA A 1 93 ? -8.508 -15.68 5.77 1 57.75 93 ALA A O 1
ATOM 681 N N . HIS A 1 94 ? -10.195 -16.297 7.004 1 69.75 94 HIS A N 1
ATOM 682 C CA . HIS A 1 94 ? -9.812 -17.688 6.805 1 69.75 94 HIS A CA 1
ATOM 683 C C . HIS A 1 94 ? -10.062 -18.125 5.367 1 69.75 94 HIS A C 1
ATOM 685 O O . HIS A 1 94 ? -9.219 -18.781 4.762 1 69.75 94 HIS A O 1
ATOM 691 N N . GLU A 1 95 ? -11.219 -17.625 4.828 1 81 95 GLU A N 1
ATOM 692 C CA . GLU A 1 95 ? -11.539 -18.078 3.475 1 81 95 GLU A CA 1
ATOM 693 C C . GLU A 1 95 ? -10.602 -17.438 2.447 1 81 95 GLU A C 1
ATOM 695 O O . GLU A 1 95 ? -10.086 -18.109 1.563 1 81 95 GLU A O 1
ATOM 700 N N . ASN A 1 96 ? -10.359 -16.172 2.566 1 82.31 96 ASN A N 1
ATOM 701 C CA . ASN A 1 96 ? -9.492 -15.484 1.626 1 82.31 96 ASN A CA 1
ATOM 702 C C . ASN A 1 96 ? -8.047 -15.969 1.739 1 82.31 96 ASN A C 1
ATOM 704 O O . ASN A 1 96 ? -7.34 -16.078 0.734 1 82.31 96 ASN A O 1
ATOM 708 N N . THR A 1 97 ? -7.734 -16.234 2.938 1 84 97 THR A N 1
ATOM 709 C CA . THR A 1 97 ? -6.402 -16.781 3.17 1 84 97 THR A CA 1
ATOM 710 C C . THR A 1 97 ? -6.25 -18.141 2.482 1 84 97 THR A C 1
ATOM 712 O O . THR A 1 97 ? -5.262 -18.375 1.784 1 84 97 THR A O 1
ATOM 715 N N . ALA A 1 98 ? -7.258 -18.953 2.656 1 89.56 98 ALA A N 1
ATOM 716 C CA . ALA A 1 98 ? -7.234 -20.281 2.041 1 89.56 98 ALA A CA 1
ATOM 717 C C . ALA A 1 98 ? -7.199 -20.172 0.519 1 89.56 98 ALA A C 1
ATOM 719 O O . ALA A 1 98 ? -6.484 -20.938 -0.144 1 89.56 98 ALA A O 1
ATOM 720 N N . ARG A 1 99 ? -7.902 -19.281 0.029 1 91.19 99 ARG A N 1
ATOM 721 C CA . ARG A 1 99 ? -7.973 -19.109 -1.418 1 91.19 99 ARG A CA 1
ATOM 722 C C . ARG A 1 99 ? -6.652 -18.562 -1.97 1 91.19 99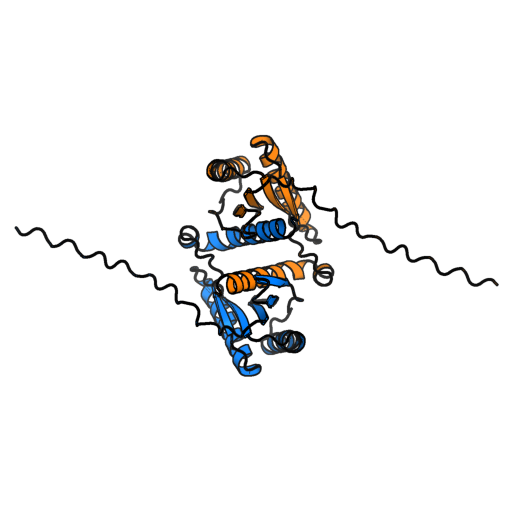 ARG A C 1
ATOM 724 O O . ARG A 1 99 ? -6.195 -19.016 -3.025 1 91.19 99 ARG A O 1
ATOM 731 N N . ALA A 1 100 ? -6.066 -17.656 -1.277 1 92.06 100 ALA A N 1
ATOM 732 C CA . ALA A 1 100 ? -4.777 -17.125 -1.698 1 92.06 100 ALA A CA 1
ATOM 733 C C . ALA A 1 100 ? -3.703 -18.203 -1.697 1 92.06 100 ALA A C 1
ATOM 735 O O . ALA A 1 100 ? -2.916 -18.297 -2.643 1 92.06 100 ALA A O 1
ATOM 736 N N . LYS A 1 101 ? -3.709 -18.953 -0.712 1 92.31 101 LYS A N 1
ATOM 737 C CA . LYS A 1 101 ? -2.74 -20.031 -0.61 1 92.31 101 LYS A CA 1
ATOM 738 C C . LYS A 1 101 ? -2.953 -21.062 -1.716 1 92.31 101 LYS A C 1
ATOM 740 O O . LYS A 1 101 ? -1.988 -21.562 -2.297 1 92.31 101 LYS A O 1
ATOM 745 N N . LYS A 1 102 ? -4.199 -21.391 -1.913 1 94.88 102 LYS A N 1
ATOM 746 C CA . LYS A 1 102 ? -4.508 -22.312 -3 1 94.88 102 LYS A CA 1
ATOM 747 C C . LYS A 1 102 ? -4.023 -21.766 -4.34 1 94.88 102 LYS A C 1
ATOM 749 O O . LYS A 1 102 ? -3.439 -22.5 -5.141 1 94.88 102 LYS A O 1
ATOM 754 N N . PHE A 1 103 ? -4.262 -20.516 -4.516 1 96.12 103 PHE A N 1
ATOM 755 C CA . PHE A 1 103 ? -3.791 -19.844 -5.727 1 96.12 103 PHE A CA 1
ATOM 756 C C . PHE A 1 103 ? -2.275 -19.969 -5.852 1 96.12 103 PHE A C 1
ATOM 758 O O . PHE A 1 103 ? -1.759 -20.297 -6.918 1 96.12 103 PHE A O 1
ATOM 765 N N . GLY A 1 104 ? -1.587 -19.688 -4.812 1 95.94 104 GLY A N 1
ATOM 766 C CA . GLY A 1 104 ? -0.14 -19.844 -4.801 1 95.94 104 GLY A CA 1
ATOM 767 C C . GLY A 1 104 ? 0.318 -21.25 -5.168 1 95.94 104 GLY A C 1
ATOM 768 O O . GLY A 1 104 ? 1.259 -21.406 -5.949 1 95.94 104 GLY A O 1
ATOM 769 N N . ARG A 1 105 ? -0.298 -22.234 -4.641 1 96.31 105 ARG A N 1
ATOM 770 C CA . ARG A 1 105 ? 0.04 -23.625 -4.934 1 96.31 105 ARG A CA 1
ATOM 771 C C . ARG A 1 105 ? -0.201 -23.953 -6.406 1 96.31 105 ARG A C 1
ATOM 773 O O . ARG A 1 105 ? 0.585 -24.672 -7.027 1 96.31 105 ARG A O 1
ATOM 780 N N . GLN A 1 106 ? -1.287 -23.453 -6.891 1 97.5 106 GLN A N 1
ATOM 781 C CA . GLN A 1 106 ? -1.599 -23.672 -8.297 1 97.5 106 GLN A CA 1
ATOM 782 C C . GLN A 1 106 ? -0.543 -23.031 -9.203 1 97.5 106 GLN A C 1
ATOM 784 O O . GLN A 1 106 ? -0.151 -23.609 -10.211 1 97.5 106 GLN A O 1
ATOM 789 N N . LEU A 1 107 ? -0.119 -21.828 -8.82 1 97.62 107 LEU A N 1
ATOM 790 C CA . LEU A 1 107 ? 0.944 -21.156 -9.57 1 97.62 107 LEU A CA 1
ATOM 791 C C . LEU A 1 107 ? 2.221 -22 -9.555 1 97.62 107 LEU A C 1
ATOM 793 O O . LEU A 1 107 ? 2.85 -22.188 -10.602 1 97.62 107 LEU A O 1
ATOM 797 N N . LYS A 1 108 ? 2.576 -22.453 -8.391 1 97.44 108 LYS A N 1
ATOM 798 C CA . LYS A 1 108 ? 3.781 -23.266 -8.234 1 97.44 108 LYS A CA 1
ATOM 799 C C . LYS A 1 108 ? 3.723 -24.516 -9.109 1 97.44 108 LYS A C 1
ATOM 801 O O . LYS A 1 108 ? 4.68 -24.828 -9.82 1 97.44 108 LYS A O 1
ATOM 806 N N . SER A 1 109 ? 2.67 -25.172 -9.023 1 96.88 109 SER A N 1
ATOM 807 C CA . SER A 1 109 ? 2.496 -26.406 -9.758 1 96.88 109 SER A CA 1
ATOM 808 C C . SER A 1 109 ? 2.498 -26.172 -11.266 1 96.88 109 SER A C 1
ATOM 810 O O . SER A 1 109 ? 3.129 -26.922 -12.016 1 96.88 109 SER A O 1
ATOM 812 N N . ARG A 1 110 ? 1.898 -25.172 -11.672 1 96.75 110 ARG A N 1
ATOM 813 C CA . ARG A 1 110 ? 1.692 -24.953 -13.094 1 96.75 110 ARG A CA 1
ATOM 814 C C . ARG A 1 110 ? 2.945 -24.375 -13.742 1 96.75 110 ARG A C 1
ATOM 816 O O . ARG A 1 110 ? 3.256 -24.688 -14.891 1 96.75 110 ARG A O 1
ATOM 823 N N . PHE A 1 111 ? 3.658 -23.547 -13.062 1 97.75 111 PHE A N 1
ATOM 824 C CA . PHE A 1 111 ? 4.727 -22.797 -13.727 1 97.75 111 PHE A CA 1
ATOM 825 C C . PHE A 1 111 ? 6.086 -23.203 -13.18 1 97.75 111 PHE A C 1
ATOM 827 O O . PHE A 1 111 ? 7.121 -22.781 -13.695 1 97.75 111 PHE A O 1
ATOM 834 N N . GLY A 1 112 ? 6.148 -23.953 -12.133 1 97.31 112 GLY A N 1
ATOM 835 C CA . GLY A 1 112 ? 7.383 -24.531 -11.609 1 97.31 112 GLY A CA 1
ATOM 836 C C . GLY A 1 112 ? 8.266 -23.5 -10.93 1 97.31 112 GLY A C 1
ATOM 837 O O . GLY A 1 112 ? 9.484 -23.688 -10.844 1 97.31 112 GLY A O 1
ATOM 838 N N . LEU A 1 113 ? 7.762 -22.406 -10.531 1 97.69 113 LEU A N 1
ATOM 839 C CA . LEU A 1 113 ? 8.508 -21.359 -9.852 1 97.69 113 LEU A CA 1
ATOM 840 C C . LEU A 1 113 ? 8.266 -21.406 -8.344 1 97.69 113 LEU A C 1
ATOM 842 O O . LEU A 1 113 ? 7.16 -21.703 -7.898 1 97.69 113 LEU A O 1
ATOM 846 N N . PRO A 1 114 ? 9.32 -21.125 -7.543 1 97.38 114 PRO A N 1
ATOM 847 C CA . PRO A 1 114 ? 9.062 -20.953 -6.113 1 97.38 114 PRO A CA 1
ATOM 848 C C . PRO A 1 114 ? 8.07 -19.828 -5.816 1 97.38 114 PRO A C 1
ATOM 850 O O . PRO A 1 114 ? 8.062 -18.812 -6.512 1 97.38 114 PRO A O 1
ATOM 853 N N . VAL A 1 115 ? 7.203 -20.062 -4.797 1 97.38 115 VAL A N 1
ATOM 854 C CA . VAL A 1 115 ? 6.242 -19.047 -4.367 1 97.38 115 VAL A CA 1
ATOM 855 C C . VAL A 1 115 ? 6.465 -18.719 -2.896 1 97.38 115 VAL A C 1
ATOM 857 O O . VAL A 1 115 ? 6.434 -19.594 -2.037 1 97.38 115 VAL A O 1
ATOM 860 N N . TYR A 1 116 ? 6.746 -17.469 -2.615 1 95.62 116 TYR A N 1
ATOM 861 C CA . TYR A 1 116 ? 6.918 -17 -1.247 1 95.62 116 TYR A CA 1
ATOM 862 C C . TYR A 1 116 ? 5.68 -16.25 -0.775 1 95.62 116 TYR A C 1
ATOM 864 O O . TYR A 1 116 ? 5.117 -15.438 -1.519 1 95.62 116 TYR A O 1
ATOM 872 N N . GLU A 1 117 ? 5.266 -16.516 0.474 1 90.5 117 GLU A N 1
ATOM 873 C CA . GLU A 1 117 ? 4.102 -15.844 1.054 1 90.5 117 GLU A CA 1
ATOM 874 C C . GLU A 1 117 ? 4.516 -14.664 1.931 1 90.5 117 GLU A C 1
ATOM 876 O O . GLU A 1 117 ? 5.496 -14.758 2.674 1 90.5 117 GLU A O 1
ATOM 881 N N . VAL A 1 118 ? 3.852 -13.594 1.711 1 83.94 118 VAL A N 1
ATOM 882 C CA . VAL A 1 118 ? 4.07 -12.422 2.555 1 83.94 118 VAL A CA 1
ATOM 883 C C . VAL A 1 118 ? 2.803 -12.109 3.344 1 83.94 118 VAL A C 1
ATOM 885 O O . VAL A 1 118 ? 1.713 -12.023 2.771 1 83.94 118 VAL A O 1
ATOM 888 N N . ASP A 1 119 ? 3.01 -12.141 4.68 1 70.88 119 ASP A N 1
ATOM 889 C CA . ASP A 1 119 ? 1.907 -11.758 5.559 1 70.88 119 ASP A CA 1
ATOM 890 C C . ASP A 1 119 ? 1.679 -10.25 5.531 1 70.88 119 ASP A C 1
ATOM 892 O O . ASP A 1 119 ? 2.596 -9.469 5.809 1 70.88 119 ASP A O 1
ATOM 896 N N . GLU A 1 120 ? 0.621 -9.828 5.023 1 56.19 120 GLU A N 1
ATOM 897 C CA . GLU A 1 120 ? 0.281 -8.414 4.902 1 56.19 120 GLU A C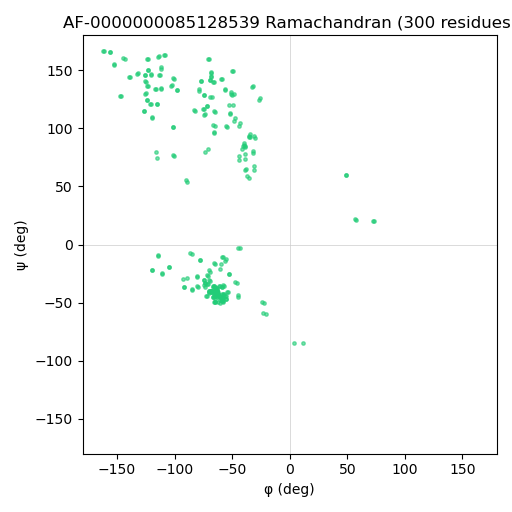A 1
ATOM 898 C C . GLU A 1 120 ? 0.322 -7.719 6.258 1 56.19 120 GLU A C 1
ATOM 900 O O . GLU A 1 120 ? 0.327 -6.488 6.328 1 56.19 120 GLU A O 1
ATOM 905 N N . ARG A 1 121 ? 0.361 -8.438 7.48 1 51.66 121 ARG A N 1
ATOM 906 C CA . ARG A 1 121 ? 0.235 -7.793 8.789 1 51.66 121 ARG A CA 1
ATOM 907 C C . ARG A 1 121 ? 1.483 -6.984 9.125 1 51.66 121 ARG A C 1
ATOM 909 O O . ARG A 1 121 ? 2.604 -7.426 8.859 1 51.66 121 ARG A O 1
ATOM 916 N N . TYR A 1 122 ? 1.657 -5.844 8.703 1 45.56 122 TYR A N 1
ATOM 917 C CA . TYR A 1 122 ? 2.811 -5.062 9.133 1 45.56 122 TYR A CA 1
ATOM 918 C C . TYR A 1 122 ? 3.154 -5.359 10.594 1 45.56 122 TYR A C 1
ATOM 920 O O . TYR A 1 122 ? 2.285 -5.312 11.461 1 45.56 122 TYR A O 1
ATOM 928 N N . SER A 1 123 ? 4.098 -6.34 10.844 1 43.16 123 SER A N 1
ATOM 929 C CA . SER A 1 123 ? 4.645 -6.719 12.148 1 43.16 123 SER A CA 1
ATOM 930 C C . SER A 1 123 ? 4.973 -5.488 12.984 1 43.16 123 SER A C 1
ATOM 932 O O . SER A 1 123 ? 5.645 -5.594 14.016 1 43.16 123 SER A O 1
ATOM 934 N N . THR A 1 124 ? 4.859 -4.281 12.602 1 39.88 124 THR A N 1
ATOM 935 C CA . THR A 1 124 ? 5.434 -3.484 13.672 1 39.88 124 THR A CA 1
ATOM 936 C C . THR A 1 124 ? 4.844 -3.889 15.023 1 39.88 124 THR A C 1
ATOM 938 O O . THR A 1 124 ? 3.752 -4.461 15.086 1 39.88 124 THR A O 1
ATOM 941 N N . THR A 1 125 ? 5.656 -4.18 16.031 1 37.84 125 THR A N 1
ATOM 942 C CA . THR A 1 125 ? 5.281 -4.48 17.406 1 37.84 125 THR A CA 1
ATOM 943 C C . THR A 1 125 ? 3.889 -3.943 17.719 1 37.84 125 THR A C 1
ATOM 945 O O . THR A 1 125 ? 3.07 -4.637 18.328 1 37.84 125 THR A O 1
ATOM 948 N N . GLU A 1 126 ? 3.66 -2.611 17.594 1 39.28 126 GLU A N 1
ATOM 949 C CA . GLU A 1 126 ? 2.422 -1.962 18.016 1 39.28 126 GLU A CA 1
ATOM 950 C C . GLU A 1 126 ? 1.28 -2.273 17.047 1 39.28 126 GLU A C 1
ATOM 952 O O . GLU A 1 126 ? 0.118 -2.334 17.453 1 39.28 126 GLU A O 1
ATOM 957 N N . ALA A 1 127 ? 1.492 -2.436 15.82 1 42.69 127 ALA A N 1
ATOM 958 C CA . ALA A 1 127 ? 0.441 -2.9 14.914 1 42.69 127 ALA A CA 1
ATOM 959 C C . ALA A 1 127 ? -0.045 -4.293 15.312 1 42.69 127 ALA A C 1
ATOM 961 O O . ALA A 1 127 ? -1.172 -4.676 14.992 1 42.69 127 ALA A O 1
ATOM 962 N N . LEU A 1 128 ? 0.752 -5.129 15.773 1 38 128 LEU A N 1
ATOM 963 C CA . LEU A 1 128 ? 0.401 -6.477 16.203 1 38 128 LEU A CA 1
ATOM 964 C C . LEU A 1 128 ? -0.872 -6.465 17.047 1 38 128 LEU A C 1
ATOM 966 O O . LEU A 1 128 ? -1.59 -7.465 17.109 1 38 128 LEU A O 1
ATOM 970 N N . ALA A 1 129 ? -0.904 -5.484 17.938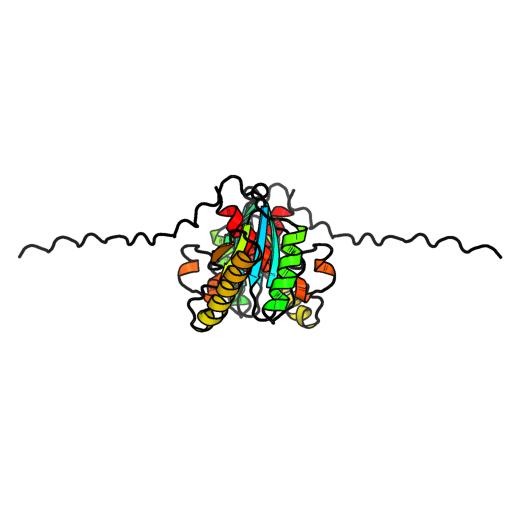 1 38.34 129 ALA A N 1
ATOM 971 C CA . ALA A 1 129 ? -1.942 -5.711 18.938 1 38.34 129 ALA A CA 1
ATOM 972 C C . ALA A 1 129 ? -3.332 -5.645 18.312 1 38.34 129 ALA A C 1
ATOM 974 O O . ALA A 1 129 ? -4.273 -6.27 18.812 1 38.34 129 ALA A O 1
ATOM 975 N N . GLY A 1 130 ? -3.746 -4.668 17.422 1 39.56 130 GLY A N 1
ATOM 976 C CA . GLY A 1 130 ? -5.141 -4.598 17.016 1 39.56 130 GLY A CA 1
ATOM 977 C C . GLY A 1 130 ? -5.348 -4.871 15.531 1 39.56 130 GLY A C 1
ATOM 978 O O . GLY A 1 130 ? -4.961 -4.062 14.688 1 39.56 130 GLY A O 1
ATOM 979 N N . GLY A 1 131 ? -5.289 -6.008 14.953 1 41.56 131 GLY A N 1
ATOM 980 C CA . GLY A 1 131 ? -5.602 -6.633 13.672 1 41.56 131 GLY A CA 1
ATOM 981 C C . GLY A 1 131 ? -5.922 -5.633 12.578 1 41.56 131 GLY A C 1
ATOM 982 O O . GLY A 1 131 ? -5.238 -5.582 11.555 1 41.56 131 GLY A O 1
ATOM 983 N N . ALA A 1 132 ? -7.309 -5.129 12.469 1 43.72 132 ALA A N 1
ATOM 984 C CA . ALA A 1 132 ? -7.898 -4.184 11.523 1 43.72 132 ALA A CA 1
ATOM 985 C C . ALA A 1 132 ? -7.027 -2.939 11.375 1 43.72 132 ALA A C 1
ATOM 987 O O . ALA A 1 132 ? -6.965 -2.342 10.297 1 43.72 132 ALA A O 1
ATOM 988 N N . ARG A 1 133 ? -6.344 -2.535 12.422 1 47.72 133 ARG A N 1
ATOM 989 C CA . ARG A 1 133 ? -5.531 -1.355 12.703 1 47.72 133 ARG A CA 1
ATOM 990 C C . ARG A 1 133 ? -4.363 -1.249 11.734 1 47.72 133 ARG A C 1
ATOM 992 O O . ARG A 1 133 ? -3.918 -0.147 11.406 1 47.72 133 ARG A O 1
ATOM 999 N N . ASP A 1 134 ? -4.012 -2.588 10.938 1 53.22 134 ASP A N 1
ATOM 1000 C CA . ASP A 1 134 ? -2.752 -2.748 10.219 1 53.22 134 ASP A CA 1
ATOM 1001 C C . ASP A 1 134 ? -2.896 -2.328 8.758 1 53.22 134 ASP A C 1
ATOM 1003 O O . ASP A 1 134 ? -1.979 -1.742 8.18 1 53.22 134 ASP A O 1
ATOM 1007 N N . ALA A 1 135 ? -4.121 -2.504 8.281 1 59.94 135 ALA A N 1
ATOM 1008 C CA . ALA A 1 135 ? -4.289 -2.211 6.859 1 59.94 135 ALA A CA 1
ATOM 1009 C C . ALA A 1 135 ? -4.219 -0.71 6.594 1 59.94 135 ALA A C 1
ATOM 1011 O O . ALA A 1 135 ? -3.596 -0.271 5.625 1 59.94 135 ALA A O 1
ATOM 1012 N N . ASP A 1 136 ? -4.723 0.026 7.562 1 64.75 136 ASP A N 1
ATOM 1013 C CA . ASP A 1 136 ? -4.758 1.472 7.363 1 64.75 136 ASP A CA 1
ATOM 1014 C C . ASP A 1 136 ? -3.361 2.076 7.488 1 64.75 136 ASP A C 1
ATOM 1016 O O . ASP A 1 136 ? -2.984 2.953 6.711 1 64.75 136 ASP A O 1
ATOM 1020 N N . ALA A 1 137 ? -2.639 1.521 8.375 1 76.31 137 ALA A N 1
ATOM 1021 C CA . ALA A 1 137 ? -1.271 2.01 8.531 1 76.31 137 ALA A CA 1
ATOM 1022 C C . ALA A 1 137 ? -0.416 1.633 7.324 1 76.31 137 ALA A C 1
ATOM 1024 O O . ALA A 1 137 ? 0.441 2.408 6.895 1 76.31 137 ALA A O 1
ATOM 1025 N N . ALA A 1 138 ? -0.769 0.505 6.758 1 74.5 138 ALA A N 1
ATOM 1026 C CA . ALA A 1 138 ? -0.038 0.056 5.578 1 74.5 138 ALA A CA 1
ATOM 1027 C C . ALA A 1 138 ? -0.238 1.02 4.41 1 74.5 138 ALA A C 1
ATOM 1029 O O . ALA A 1 138 ? 0.708 1.324 3.68 1 74.5 138 ALA A O 1
ATOM 1030 N N . SER A 1 139 ? -1.467 1.468 4.27 1 78.25 139 SER A N 1
ATOM 1031 C CA . SER A 1 139 ? -1.745 2.404 3.186 1 78.25 139 SER A CA 1
ATOM 1032 C C . SER A 1 139 ? -0.963 3.701 3.359 1 78.25 139 SER A C 1
ATOM 1034 O O . SER A 1 139 ? -0.429 4.246 2.391 1 78.25 139 SER A O 1
ATOM 1036 N N . ALA A 1 140 ? -0.814 4.168 4.582 1 86.88 140 ALA A N 1
ATOM 1037 C CA . ALA A 1 140 ? -0.034 5.371 4.863 1 86.88 140 ALA A CA 1
ATOM 1038 C C . ALA A 1 140 ? 1.439 5.156 4.527 1 86.88 140 ALA A C 1
ATOM 1040 O O . ALA A 1 140 ? 2.104 6.062 4.012 1 86.88 140 ALA A O 1
ATOM 1041 N N . CYS A 1 141 ? 1.898 3.951 4.789 1 84.06 141 CYS A N 1
ATOM 1042 C CA . CYS A 1 141 ? 3.275 3.627 4.434 1 84.06 141 CYS A CA 1
ATOM 1043 C C . CYS A 1 141 ? 3.48 3.699 2.926 1 84.06 141 CYS A C 1
ATOM 1045 O O . CYS A 1 141 ? 4.477 4.254 2.455 1 84.06 141 CYS A O 1
ATOM 1047 N N . ILE A 1 142 ? 2.541 3.24 2.264 1 77.81 142 ILE A N 1
ATOM 1048 C CA . ILE A 1 142 ? 2.625 3.209 0.809 1 77.81 142 ILE A CA 1
ATOM 1049 C C . ILE A 1 142 ? 2.662 4.637 0.263 1 77.81 142 ILE A C 1
ATOM 1051 O O . ILE A 1 142 ? 3.51 4.969 -0.569 1 77.81 142 ILE A O 1
ATOM 1055 N N . ILE A 1 143 ? 1.762 5.41 0.719 1 83.62 143 ILE A N 1
ATOM 1056 C CA . ILE A 1 143 ? 1.668 6.797 0.281 1 83.62 143 ILE A CA 1
ATOM 1057 C C . ILE A 1 143 ? 2.979 7.523 0.58 1 83.62 143 ILE A C 1
ATOM 1059 O O . ILE A 1 143 ? 3.502 8.25 -0.269 1 83.62 143 ILE A O 1
ATOM 1063 N N . LEU A 1 144 ? 3.51 7.328 1.768 1 89.38 144 LEU A N 1
ATOM 1064 C CA . LEU A 1 144 ? 4.738 8.008 2.162 1 89.38 144 LEU A CA 1
ATOM 1065 C C . LEU A 1 144 ? 5.918 7.527 1.324 1 89.38 144 LEU A C 1
ATOM 1067 O O . LEU A 1 144 ? 6.742 8.328 0.882 1 89.38 144 LEU A O 1
ATOM 1071 N N . GLU A 1 145 ? 6.039 6.273 1.137 1 83.5 145 GLU A N 1
ATOM 1072 C CA . GLU A 1 145 ? 7.141 5.73 0.348 1 83.5 145 GLU A CA 1
ATOM 1073 C C . GLU A 1 145 ? 7.082 6.227 -1.094 1 83.5 145 GLU A C 1
ATOM 1075 O O . GLU A 1 145 ? 8.117 6.52 -1.697 1 83.5 145 GLU A O 1
ATOM 1080 N N . GLN A 1 146 ? 5.883 6.246 -1.654 1 77.31 146 GLN A N 1
ATOM 1081 C CA . GLN A 1 146 ? 5.723 6.836 -2.979 1 77.31 146 GLN A CA 1
ATOM 1082 C C . GLN A 1 146 ? 6.246 8.273 -3.008 1 77.31 146 GLN A C 1
ATOM 1084 O O . GLN A 1 146 ? 6.949 8.664 -3.943 1 77.31 146 GLN A O 1
ATOM 1089 N N . PHE A 1 147 ? 5.852 9.039 -2.012 1 87.19 147 PHE A N 1
ATOM 1090 C CA . PHE A 1 147 ? 6.32 10.414 -1.881 1 87.19 147 PHE A CA 1
ATOM 1091 C C . PHE A 1 147 ? 7.84 10.461 -1.785 1 87.19 147 PHE A C 1
ATOM 1093 O O . PHE A 1 147 ? 8.492 11.203 -2.523 1 87.19 147 PHE A O 1
ATOM 1100 N N . LEU A 1 148 ? 8.461 9.641 -0.965 1 88.12 148 LEU A N 1
ATOM 1101 C CA . LEU A 1 148 ? 9.898 9.648 -0.712 1 88.12 148 LEU A CA 1
ATOM 1102 C C . LEU A 1 148 ? 10.68 9.258 -1.965 1 88.12 148 LEU A C 1
ATOM 1104 O O . LEU A 1 148 ? 11.734 9.82 -2.246 1 88.12 148 LEU A O 1
ATOM 1108 N N . ARG A 1 149 ? 10.117 8.391 -2.672 1 79.19 149 ARG A N 1
ATOM 1109 C CA . ARG A 1 149 ? 10.773 7.926 -3.891 1 79.19 149 ARG A CA 1
ATOM 1110 C C . ARG A 1 149 ? 10.742 9 -4.973 1 79.19 149 ARG A C 1
ATOM 1112 O O . ARG A 1 149 ? 11.539 8.969 -5.91 1 79.19 149 ARG A O 1
ATOM 1119 N N . SER A 1 150 ? 9.742 9.867 -4.887 1 80.44 150 SER A N 1
ATOM 1120 C CA . SER A 1 150 ? 9.617 10.93 -5.875 1 80.44 150 SER A CA 1
ATOM 1121 C C . SER A 1 150 ? 10.594 12.062 -5.594 1 80.44 150 SER A C 1
ATOM 1123 O O . SER A 1 150 ? 10.789 12.945 -6.434 1 80.44 150 SER A O 1
ATOM 1125 N N . LEU A 1 151 ? 11.172 12.055 -4.402 1 85.81 151 LEU A N 1
ATOM 1126 C CA . LEU A 1 151 ? 12.117 13.102 -4.035 1 85.81 151 LEU A CA 1
ATOM 1127 C C . LEU A 1 151 ? 13.477 12.867 -4.699 1 85.81 151 LEU A C 1
ATOM 1129 O O . LEU A 1 151 ? 13.883 11.727 -4.902 1 85.81 151 LEU A O 1
ATOM 1133 N N . PRO A 1 152 ? 14.109 13.93 -5.141 1 82.12 152 PRO A N 1
ATOM 1134 C CA . PRO A 1 152 ? 15.445 13.766 -5.719 1 82.12 152 PRO A CA 1
ATOM 1135 C C . PRO A 1 152 ? 16.453 13.203 -4.727 1 82.12 152 PRO A C 1
ATOM 1137 O O . PRO A 1 152 ? 16.312 13.391 -3.516 1 82.12 152 PRO A O 1
ATOM 1140 N N . MET B 1 1 ? -5.523 21.625 -55.969 1 29.98 1 MET B N 1
ATOM 1141 C CA . MET B 1 1 ? -6.203 21.422 -54.688 1 29.98 1 MET B CA 1
ATOM 1142 C C . MET B 1 1 ? -5.223 20.953 -53.625 1 29.98 1 MET B C 1
ATOM 1144 O O . MET B 1 1 ? -4.594 19.906 -53.781 1 29.98 1 MET B O 1
ATOM 1148 N N . SER B 1 2 ? -4.484 21.891 -52.938 1 35.34 2 SER B N 1
ATOM 1149 C CA . SER B 1 2 ? -3.305 21.812 -52.062 1 35.34 2 SER B CA 1
ATOM 1150 C C . SER B 1 2 ? -3.604 21.047 -50.781 1 35.34 2 SER B C 1
ATOM 1152 O O . SER B 1 2 ? -4.633 21.281 -50.156 1 35.34 2 SER B O 1
ATOM 1154 N N . LEU B 1 3 ? -3.172 19.766 -50.719 1 38.06 3 LEU B N 1
ATOM 1155 C CA . LEU B 1 3 ? -3.441 18.875 -49.594 1 38.06 3 LEU B CA 1
ATOM 1156 C C . LEU B 1 3 ? -3.035 19.547 -48.281 1 38.06 3 LEU B C 1
ATOM 1158 O O . LEU B 1 3 ? -1.978 20.172 -48.188 1 38.06 3 LEU B O 1
ATOM 1162 N N . PRO B 1 4 ? -4.082 19.875 -47.438 1 37.19 4 PRO B N 1
ATOM 1163 C CA . PRO B 1 4 ? -3.812 20.625 -46.188 1 37.19 4 PRO B CA 1
ATOM 1164 C C . PRO B 1 4 ? -2.707 20 -45.344 1 37.19 4 PRO B C 1
ATOM 1166 O O . PRO B 1 4 ? -2.461 18.797 -45.438 1 37.19 4 PRO B O 1
ATOM 1169 N N . ALA B 1 5 ? -1.726 20.891 -44.906 1 37.59 5 ALA B N 1
ATOM 1170 C CA . ALA B 1 5 ? -0.531 20.578 -44.125 1 37.59 5 ALA B CA 1
ATOM 1171 C C . ALA B 1 5 ? -0.886 19.797 -42.875 1 37.59 5 ALA B C 1
ATOM 1173 O O . ALA B 1 5 ? -1.958 19.984 -42.312 1 37.59 5 ALA B O 1
ATOM 1174 N N . PRO B 1 6 ? -0.34 18.578 -42.75 1 32.41 6 PRO B N 1
ATOM 1175 C CA . PRO B 1 6 ? -0.674 17.734 -41.594 1 32.41 6 PRO B CA 1
ATOM 1176 C C . PRO B 1 6 ? -0.596 18.484 -40.281 1 32.41 6 PRO B C 1
ATOM 1178 O O . PRO B 1 6 ? 0.223 19.391 -40.125 1 32.41 6 PRO B O 1
ATOM 1181 N N . GLU B 1 7 ? -1.776 18.781 -39.625 1 29.11 7 GLU B N 1
ATOM 1182 C CA . GLU B 1 7 ? -1.901 19.422 -38.312 1 29.11 7 GLU B CA 1
ATOM 1183 C C . GLU B 1 7 ? -0.901 18.844 -37.312 1 29.11 7 GLU B C 1
ATOM 1185 O O . GLU B 1 7 ? -0.717 17.625 -37.25 1 29.11 7 GLU B O 1
ATOM 1190 N N . SER B 1 8 ? 0.152 19.562 -37 1 28.88 8 SER B N 1
ATOM 1191 C CA . SER B 1 8 ? 1.164 19.359 -35.969 1 28.88 8 SER B CA 1
ATOM 1192 C C . SER B 1 8 ? 0.535 18.875 -34.688 1 28.88 8 SER B C 1
ATOM 1194 O O . SER B 1 8 ? -0.374 19.516 -34.1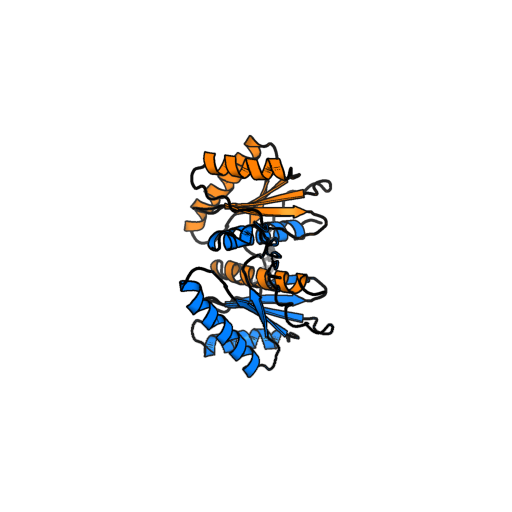25 1 28.88 8 SER B O 1
ATOM 1196 N N . GLN B 1 9 ? 0.299 17.547 -34.531 1 27.09 9 GLN B N 1
ATOM 1197 C CA . GLN B 1 9 ? -0.198 16.938 -33.312 1 27.09 9 GLN B CA 1
ATOM 1198 C C . GLN B 1 9 ? 0.511 17.5 -32.094 1 27.09 9 GLN B C 1
ATOM 1200 O O . GLN B 1 9 ? 1.693 17.234 -31.859 1 27.09 9 GLN B O 1
ATOM 1205 N N . ALA B 1 10 ? 0.18 18.766 -31.609 1 27.03 10 ALA B N 1
ATOM 1206 C CA . ALA B 1 10 ? 0.522 19.297 -30.297 1 27.03 10 ALA B CA 1
ATOM 1207 C C . ALA B 1 10 ? 0.413 18.219 -29.219 1 27.03 10 ALA B C 1
ATOM 1209 O O . ALA B 1 10 ? -0.669 17.688 -28.984 1 27.03 10 ALA B O 1
ATOM 1210 N N . ALA B 1 11 ? 1.324 17.375 -29.094 1 25.45 11 ALA B N 1
ATOM 1211 C CA . ALA B 1 11 ? 1.491 16.453 -27.969 1 25.45 11 ALA B CA 1
ATOM 1212 C C . ALA B 1 11 ? 1.208 17.156 -26.641 1 25.45 11 ALA B C 1
ATOM 1214 O O . ALA B 1 11 ? 1.862 18.156 -26.312 1 25.45 11 ALA B O 1
ATOM 1215 N N . ALA B 1 12 ? 0.013 17.297 -26.234 1 27.62 12 ALA B N 1
ATOM 1216 C CA . ALA B 1 12 ? -0.372 17.812 -24.922 1 27.62 12 ALA B CA 1
ATOM 1217 C C . ALA B 1 12 ? 0.551 17.281 -23.828 1 27.62 12 ALA B C 1
ATOM 1219 O O . ALA B 1 12 ? 0.729 16.078 -23.688 1 27.62 12 ALA B O 1
ATOM 1220 N N . ALA B 1 13 ? 1.68 17.922 -23.531 1 26.69 13 ALA B N 1
ATOM 1221 C CA . ALA B 1 13 ? 2.523 17.781 -22.344 1 26.69 13 ALA B CA 1
ATOM 1222 C C . ALA B 1 13 ? 1.682 17.547 -21.094 1 26.69 13 ALA B C 1
ATOM 1224 O O . ALA B 1 13 ? 0.921 18.406 -20.672 1 26.69 13 ALA B O 1
ATOM 1225 N N . ALA B 1 14 ? 0.913 16.531 -21.062 1 31.39 14 ALA B N 1
ATOM 1226 C CA . ALA B 1 14 ? 0.299 16.219 -19.781 1 31.39 14 ALA B CA 1
ATOM 1227 C C . ALA B 1 14 ? 1.209 16.625 -18.625 1 31.39 14 ALA B C 1
ATOM 1229 O O . ALA B 1 14 ? 2.281 16.031 -18.438 1 31.39 14 ALA B O 1
ATOM 1230 N N . GLY B 1 15 ? 1.5 17.859 -18.328 1 30.61 15 GLY B N 1
ATOM 1231 C CA . GLY B 1 15 ? 2.305 18.516 -17.312 1 30.61 15 GLY B CA 1
ATOM 1232 C C . GLY B 1 15 ? 2.209 17.859 -15.953 1 30.61 15 GLY B C 1
ATOM 1233 O O . GLY B 1 15 ? 1.152 17.875 -15.32 1 30.61 15 GLY B O 1
ATOM 1234 N N . THR B 1 16 ? 2.639 16.594 -15.734 1 36.19 16 THR B N 1
ATOM 1235 C CA . THR B 1 16 ? 2.844 16.078 -14.391 1 36.19 16 THR B CA 1
ATOM 1236 C C . THR B 1 16 ? 3.291 17.188 -13.445 1 36.19 16 THR B C 1
ATOM 1238 O O . THR B 1 16 ? 4.316 17.828 -13.672 1 36.19 16 THR B O 1
ATOM 1241 N N . ALA B 1 17 ? 2.387 18.031 -12.953 1 37.09 17 ALA B N 1
ATOM 1242 C CA . ALA B 1 17 ? 2.742 19.062 -11.977 1 37.09 17 ALA B CA 1
ATOM 1243 C C . ALA B 1 17 ? 3.889 18.594 -11.086 1 37.09 17 ALA B C 1
ATOM 1245 O O . ALA B 1 17 ? 3.844 17.5 -10.523 1 37.09 17 ALA B O 1
ATOM 1246 N N . VAL B 1 18 ? 5.039 18.875 -11.398 1 41.5 18 VAL B N 1
ATOM 1247 C CA . VAL B 1 18 ? 6.215 18.688 -10.555 1 41.5 18 VAL B CA 1
ATOM 1248 C C . VAL B 1 18 ? 5.84 18.922 -9.094 1 41.5 18 VAL B C 1
ATOM 1250 O O . VAL B 1 18 ? 5.219 19.938 -8.758 1 41.5 18 VAL B O 1
ATOM 1253 N N . PRO B 1 19 ? 5.445 17.875 -8.266 1 50.41 19 PRO B N 1
ATOM 1254 C CA . PRO B 1 19 ? 5.176 18.203 -6.863 1 50.41 19 PRO B CA 1
ATOM 1255 C C . PRO B 1 19 ? 5.949 19.438 -6.391 1 50.41 19 PRO B C 1
ATOM 1257 O O . PRO B 1 19 ? 7.012 19.734 -6.93 1 50.41 19 PRO B O 1
ATOM 1260 N N . PRO B 1 20 ? 5.258 20.422 -5.836 1 59.97 20 PRO B N 1
ATOM 1261 C CA . PRO B 1 20 ? 6.07 21.531 -5.312 1 59.97 20 PRO B CA 1
ATOM 1262 C C . PRO B 1 20 ? 7.422 21.062 -4.781 1 59.97 20 PRO B C 1
ATOM 1264 O O . PRO B 1 20 ? 7.551 19.922 -4.32 1 59.97 20 PRO B O 1
ATOM 1267 N N . THR B 1 21 ? 8.516 21.734 -5.078 1 81.44 21 THR B N 1
ATOM 1268 C CA . THR B 1 21 ? 9.898 21.422 -4.727 1 81.44 21 THR B CA 1
ATOM 1269 C C . THR B 1 21 ? 10.047 21.234 -3.219 1 81.44 21 THR B C 1
ATOM 1271 O O . THR B 1 21 ? 9.656 22.109 -2.441 1 81.44 21 THR B O 1
ATOM 1274 N N . VAL B 1 22 ? 10.109 20.031 -2.746 1 92.69 22 VAL B N 1
ATOM 1275 C CA . VAL B 1 22 ? 10.438 19.734 -1.357 1 92.69 22 VAL B CA 1
ATOM 1276 C C . VAL B 1 22 ? 11.875 20.156 -1.067 1 92.69 22 VAL B C 1
ATOM 1278 O O . VAL B 1 22 ? 12.82 19.641 -1.676 1 92.69 22 VAL B O 1
ATOM 1281 N N . PRO B 1 23 ? 11.953 21.172 -0.17 1 95.75 23 PRO B N 1
ATOM 1282 C CA . PRO B 1 23 ? 13.328 21.594 0.124 1 95.75 23 PRO B CA 1
ATOM 1283 C C . PRO B 1 23 ? 14.242 20.422 0.472 1 95.75 23 PRO B C 1
ATOM 1285 O O . PRO B 1 23 ? 13.805 19.469 1.126 1 95.75 23 PRO B O 1
ATOM 1288 N N . SER B 1 24 ? 15.531 20.594 0.125 1 94.12 24 SER B N 1
ATOM 1289 C CA . SER B 1 24 ? 16.484 19.516 0.313 1 94.12 24 SER B CA 1
ATOM 1290 C C . SER B 1 24 ? 16.766 19.266 1.794 1 94.12 24 SER B C 1
ATOM 1292 O O . SER B 1 24 ? 17.188 18.172 2.176 1 94.12 24 SER B O 1
ATOM 1294 N N . HIS B 1 25 ? 16.516 20.234 2.619 1 95.62 25 HIS B N 1
ATOM 1295 C CA . HIS B 1 25 ? 16.844 20.062 4.031 1 95.62 25 HIS B CA 1
ATOM 1296 C C . HIS B 1 25 ? 15.703 19.375 4.781 1 95.62 25 HIS B C 1
ATOM 1298 O O . HIS B 1 25 ? 15.836 19.078 5.973 1 95.62 25 HIS B O 1
ATOM 1304 N N . PHE B 1 26 ? 14.539 19.156 4.145 1 97 26 PHE B N 1
ATOM 1305 C CA . PHE B 1 26 ? 13.508 18.328 4.754 1 97 26 PHE B CA 1
ATOM 1306 C C . PHE B 1 26 ? 13.906 16.859 4.734 1 97 26 PHE B C 1
ATOM 1308 O O . PHE B 1 26 ? 14.062 16.266 3.664 1 97 26 PHE B O 1
ATOM 1315 N N . GLN B 1 27 ? 14.016 16.281 5.953 1 96.81 27 GLN B N 1
ATOM 1316 C CA . GLN B 1 27 ? 14.57 14.938 6.02 1 96.81 27 GLN B CA 1
ATOM 1317 C C . GLN B 1 27 ? 13.562 13.961 6.625 1 96.81 27 GLN B C 1
ATOM 1319 O O . GLN B 1 27 ? 13.68 12.742 6.438 1 96.81 27 GLN B O 1
ATOM 1324 N N . SER B 1 28 ? 12.586 14.461 7.395 1 97.75 28 SER B N 1
ATOM 1325 C CA . SER B 1 28 ? 11.633 13.602 8.102 1 97.75 28 SER B CA 1
ATOM 1326 C C . SER B 1 28 ? 10.195 13.977 7.766 1 97.75 28 SER B C 1
ATOM 1328 O O . SER B 1 28 ? 9.867 15.156 7.648 1 97.75 28 SER B O 1
ATOM 1330 N N . PHE B 1 29 ? 9.406 12.859 7.629 1 98.12 29 PHE B N 1
ATOM 1331 C CA . PHE B 1 29 ? 8.031 13.062 7.176 1 98.12 29 PHE B CA 1
ATOM 1332 C C . PHE B 1 29 ? 7.074 12.164 7.941 1 98.12 29 PHE B C 1
ATOM 1334 O O . PHE B 1 29 ? 7.414 11.031 8.281 1 98.12 29 PHE B O 1
ATOM 1341 N N . VAL B 1 30 ? 5.922 12.68 8.195 1 97.69 30 VAL B N 1
ATOM 1342 C CA . VAL B 1 30 ? 4.789 11.891 8.664 1 97.69 30 VAL B CA 1
ATOM 1343 C C . VAL B 1 30 ? 3.662 11.93 7.633 1 97.69 30 VAL B C 1
ATOM 1345 O O . VAL B 1 30 ? 3.348 12.992 7.094 1 97.69 30 VAL B O 1
ATOM 1348 N N . ALA B 1 31 ? 3.143 10.742 7.375 1 96.62 31 ALA B N 1
ATOM 1349 C CA . ALA B 1 31 ? 2.076 10.648 6.383 1 96.62 31 ALA B CA 1
ATOM 1350 C C . ALA B 1 31 ? 0.752 10.258 7.035 1 96.62 31 ALA B C 1
ATOM 1352 O O . ALA B 1 31 ? 0.734 9.5 8.016 1 96.62 31 ALA B O 1
ATOM 1353 N N . PHE B 1 32 ? -0.306 10.82 6.449 1 95.5 32 PHE B N 1
ATOM 1354 C CA . PHE B 1 32 ? -1.67 10.469 6.828 1 95.5 32 PHE B CA 1
ATOM 1355 C C . PHE B 1 32 ? -2.465 9.992 5.621 1 95.5 32 PHE B C 1
ATOM 1357 O O . PHE B 1 32 ? -2.523 10.672 4.598 1 95.5 32 PHE B O 1
ATOM 1364 N N . ASP B 1 33 ? -3.008 8.844 5.691 1 89.31 33 ASP B N 1
ATOM 1365 C CA . ASP B 1 33 ? -3.973 8.336 4.723 1 89.31 33 ASP B CA 1
ATOM 1366 C C . ASP B 1 33 ? -5.398 8.445 5.254 1 89.31 33 ASP B C 1
ATOM 1368 O O . ASP B 1 33 ? -5.852 7.59 6.02 1 89.31 33 ASP B O 1
ATOM 1372 N N . PHE B 1 34 ? -6.09 9.492 4.77 1 90.88 34 PHE B N 1
ATOM 1373 C CA . PHE B 1 34 ? -7.395 9.883 5.297 1 90.88 34 PHE B CA 1
ATOM 1374 C C . PHE B 1 34 ? -8.477 8.922 4.824 1 90.88 34 PHE B C 1
ATOM 1376 O O . PHE B 1 34 ? -8.703 8.773 3.621 1 90.88 34 PHE B O 1
ATOM 1383 N N . GLY B 1 35 ? -9.047 8.266 5.793 1 84.19 35 GLY B N 1
ATOM 1384 C CA . GLY B 1 35 ? -10.242 7.48 5.551 1 84.19 35 GLY B CA 1
ATOM 1385 C C . GLY B 1 35 ? -11.469 8.023 6.258 1 84.19 35 GLY B C 1
ATOM 1386 O O . GLY B 1 35 ? -11.352 8.836 7.18 1 84.19 35 GLY B O 1
ATOM 1387 N N . ALA B 1 36 ? -12.664 7.605 5.809 1 81.5 36 ALA B N 1
ATOM 1388 C CA . ALA B 1 36 ? -13.922 8.086 6.379 1 81.5 36 ALA B CA 1
ATOM 1389 C C . ALA B 1 36 ? -14 7.781 7.871 1 81.5 36 ALA B C 1
ATOM 1391 O O . ALA B 1 36 ? -14.438 8.617 8.664 1 81.5 36 ALA B O 1
ATOM 1392 N N . LYS B 1 37 ? -13.477 6.637 8.219 1 85.56 37 LYS B N 1
ATOM 1393 C CA . LYS B 1 37 ? -13.625 6.219 9.609 1 85.56 37 LYS B CA 1
ATOM 1394 C C . LYS B 1 37 ? -12.281 6.25 10.336 1 85.56 37 LYS B C 1
ATOM 1396 O O . LYS B 1 37 ? -12.242 6.379 11.562 1 85.56 37 LYS B O 1
ATOM 1401 N N . ARG B 1 38 ? -11.242 6.113 9.602 1 88.69 38 ARG B N 1
ATOM 1402 C CA . ARG B 1 38 ? -9.906 6.016 10.18 1 88.69 38 ARG B CA 1
ATOM 1403 C C . ARG B 1 38 ? -8.875 6.73 9.312 1 88.69 38 ARG B C 1
ATOM 1405 O O . ARG B 1 38 ? -9.125 6.992 8.133 1 88.69 38 ARG B O 1
ATOM 1412 N N . THR B 1 39 ? -7.797 7.02 9.977 1 92 39 THR B N 1
ATOM 1413 C CA . THR B 1 39 ? -6.668 7.629 9.281 1 92 39 THR B CA 1
ATOM 1414 C C . THR B 1 39 ? -5.391 6.832 9.523 1 92 39 THR B C 1
ATOM 1416 O O . THR B 1 39 ? -4.926 6.723 10.656 1 92 39 THR B O 1
ATOM 1419 N N . GLY B 1 40 ? -4.848 6.25 8.477 1 89.81 40 GLY B N 1
ATOM 1420 C CA . GLY B 1 40 ? -3.547 5.605 8.578 1 89.81 40 GLY B CA 1
ATOM 1421 C C . GLY B 1 40 ? -2.41 6.586 8.797 1 89.81 40 GLY B C 1
ATOM 1422 O O . GLY B 1 40 ? -2.467 7.723 8.328 1 89.81 40 GLY B O 1
ATOM 1423 N N . CYS B 1 41 ? -1.397 6.109 9.531 1 93.25 41 CYS B N 1
ATOM 1424 C CA . CYS B 1 41 ? -0.244 6.961 9.805 1 93.25 41 CYS B CA 1
ATOM 1425 C C . CYS B 1 41 ? 1.058 6.219 9.531 1 93.25 41 CYS B C 1
ATOM 1427 O O . CYS B 1 41 ? 1.137 5.004 9.727 1 93.25 41 CYS B O 1
ATOM 1429 N N . ALA B 1 42 ? 2.004 6.988 9.102 1 92.06 42 ALA B N 1
ATOM 1430 C CA . ALA B 1 42 ? 3.336 6.43 8.883 1 92.06 42 ALA B CA 1
ATOM 1431 C C . ALA B 1 42 ? 4.41 7.504 9.039 1 92.06 42 ALA B C 1
ATOM 1433 O O . ALA B 1 42 ? 4.125 8.695 8.922 1 92.06 42 ALA B O 1
ATOM 1434 N N . VAL B 1 43 ? 5.57 7.043 9.375 1 94.75 43 VAL B N 1
ATOM 1435 C CA . VAL B 1 43 ? 6.719 7.941 9.477 1 94.75 43 VAL B CA 1
ATOM 1436 C C . VAL B 1 43 ? 7.855 7.422 8.602 1 94.75 43 VAL B C 1
ATOM 1438 O O . VAL B 1 43 ? 7.98 6.215 8.391 1 94.75 43 VAL B O 1
ATOM 1441 N N . GLY B 1 44 ? 8.625 8.398 8.016 1 93.81 44 GLY B N 1
ATOM 1442 C CA . GLY B 1 44 ? 9.766 8.031 7.184 1 93.81 44 GLY B CA 1
ATOM 1443 C C . GLY B 1 44 ? 10.75 9.164 6.98 1 93.81 44 GLY B C 1
ATOM 1444 O O . GLY B 1 44 ? 10.477 10.305 7.348 1 93.81 44 GLY B O 1
ATOM 1445 N N . THR B 1 45 ? 11.922 8.75 6.469 1 94.31 45 THR B N 1
ATOM 1446 C CA . THR B 1 45 ? 12.969 9.734 6.227 1 94.31 45 THR B CA 1
ATOM 1447 C C . THR B 1 45 ? 13.406 9.711 4.762 1 94.31 45 THR B C 1
ATOM 1449 O O . THR B 1 45 ? 13.328 8.672 4.105 1 94.31 45 THR B O 1
ATOM 1452 N N . ARG B 1 46 ? 13.828 10.867 4.309 1 93.06 46 ARG B N 1
ATOM 1453 C CA . ARG B 1 46 ? 14.336 11.031 2.953 1 93.06 46 ARG B CA 1
ATOM 1454 C C . ARG B 1 46 ? 15.461 10.039 2.67 1 93.06 46 ARG B C 1
ATOM 1456 O O . ARG B 1 46 ? 15.555 9.492 1.569 1 93.06 46 ARG B O 1
ATOM 1463 N N . MET B 1 47 ? 16.297 9.836 3.596 1 90.19 47 MET B N 1
ATOM 1464 C CA . MET B 1 47 ? 17.469 9 3.445 1 90.19 47 MET B CA 1
ATOM 1465 C C . MET B 1 47 ? 17.094 7.543 3.213 1 90.19 47 MET B C 1
ATOM 1467 O O . MET B 1 47 ? 17.594 6.898 2.289 1 90.19 47 MET B O 1
ATOM 1471 N N . LEU B 1 48 ? 16.25 7.012 3.977 1 80.81 48 LEU B N 1
ATOM 1472 C CA . LEU B 1 48 ? 15.906 5.594 3.945 1 80.81 48 LEU B CA 1
ATOM 1473 C C . LEU B 1 48 ? 14.922 5.293 2.818 1 80.81 48 LEU B C 1
ATOM 1475 O O . LEU B 1 48 ? 14.844 4.152 2.35 1 80.81 48 LEU B O 1
ATOM 1479 N N . ARG B 1 49 ? 14.141 6.215 2.439 1 81.94 49 ARG B N 1
ATOM 1480 C CA . ARG B 1 49 ? 13.117 6.105 1.403 1 81.94 49 ARG B CA 1
ATOM 1481 C C . ARG B 1 49 ? 12.133 4.988 1.723 1 81.94 49 ARG B C 1
ATOM 1483 O O . ARG B 1 49 ? 11.586 4.355 0.815 1 81.94 49 ARG B O 1
ATOM 1490 N N . SER B 1 50 ? 12.102 4.684 2.965 1 78.81 50 SER B N 1
ATOM 1491 C CA . SER B 1 50 ? 11.133 3.711 3.469 1 78.81 50 SER B CA 1
ATOM 1492 C C . SER B 1 50 ? 10.289 4.305 4.59 1 78.81 50 SER B C 1
ATOM 1494 O O . SER B 1 50 ? 10.625 5.352 5.141 1 78.81 50 SER B O 1
ATOM 1496 N N . ALA B 1 51 ? 9.117 3.605 4.758 1 85.19 51 ALA B N 1
ATOM 1497 C CA . ALA B 1 51 ? 8.18 4.105 5.758 1 85.19 51 ALA B CA 1
ATOM 1498 C C . ALA B 1 51 ? 7.91 3.055 6.832 1 85.19 51 ALA B C 1
ATOM 1500 O O . ALA B 1 51 ? 7.922 1.854 6.551 1 85.19 51 ALA B O 1
ATOM 1501 N N . ASN B 1 52 ? 7.695 3.592 8.062 1 83.94 52 ASN B N 1
ATOM 1502 C CA . ASN B 1 52 ? 7.254 2.76 9.18 1 83.94 52 ASN B CA 1
ATOM 1503 C C . ASN B 1 52 ? 5.832 3.104 9.609 1 83.94 52 ASN B C 1
ATOM 1505 O O . ASN B 1 52 ? 5.473 4.277 9.703 1 83.94 52 ASN B O 1
ATOM 1509 N N . PRO B 1 53 ? 5.074 2.025 9.805 1 84.81 53 PRO B N 1
ATOM 1510 C CA . PRO B 1 53 ? 3.701 2.305 10.234 1 84.81 53 PRO B CA 1
ATOM 1511 C C . PRO B 1 53 ? 3.625 2.859 11.648 1 84.81 53 PRO B C 1
ATOM 1513 O O . PRO B 1 53 ? 4.426 2.482 12.508 1 84.81 53 PRO B O 1
ATOM 1516 N N . LEU B 1 54 ? 2.754 3.801 11.883 1 87.69 54 LEU B N 1
ATOM 1517 C CA . LEU B 1 54 ? 2.381 4.305 13.195 1 87.69 54 LEU B CA 1
ATOM 1518 C C . LEU B 1 54 ? 0.969 3.859 13.57 1 87.69 54 LEU B C 1
ATOM 1520 O O . LEU B 1 54 ? 0.202 3.428 12.703 1 87.69 54 LEU B O 1
ATOM 1524 N N . PRO B 1 55 ? 0.626 3.949 14.828 1 86.75 55 PRO B N 1
ATOM 1525 C CA . PRO B 1 55 ? -0.742 3.592 15.211 1 86.75 55 PRO B CA 1
ATOM 1526 C C . PRO B 1 55 ? -1.795 4.395 14.453 1 86.75 55 PRO B C 1
ATOM 1528 O O . PRO B 1 55 ? -1.67 5.617 14.328 1 86.75 55 PRO B O 1
ATOM 1531 N N . THR B 1 56 ? -2.791 3.684 13.961 1 90.31 56 THR B N 1
ATOM 1532 C CA . THR B 1 56 ? -3.883 4.285 13.203 1 90.31 56 THR B CA 1
ATOM 1533 C C . THR B 1 56 ? -4.719 5.199 14.102 1 90.31 56 THR B C 1
ATOM 1535 O O . THR B 1 56 ? -4.949 4.891 15.273 1 90.31 56 THR B O 1
ATOM 1538 N N . ILE B 1 57 ? -5.117 6.312 13.547 1 92.62 57 ILE B N 1
ATOM 1539 C CA . ILE B 1 57 ? -6.035 7.223 14.227 1 92.62 57 ILE B CA 1
ATOM 1540 C C . ILE B 1 57 ? -7.473 6.746 14.023 1 92.62 57 ILE B C 1
ATOM 1542 O O . ILE B 1 57 ? -7.957 6.684 12.891 1 92.62 57 ILE B O 1
ATOM 1546 N N . ARG B 1 58 ? -8.086 6.383 15.062 1 89.31 58 ARG B N 1
ATOM 1547 C CA . ARG B 1 58 ? -9.484 5.957 14.992 1 89.31 58 ARG B CA 1
ATOM 1548 C C . ARG B 1 58 ? -10.414 7.07 15.453 1 89.31 58 ARG B C 1
ATOM 1550 O O . ARG B 1 58 ? -10.852 7.086 16.609 1 89.31 58 ARG B O 1
ATOM 1557 N N . ALA B 1 59 ? -10.68 8.023 14.727 1 91.12 59 ALA B N 1
ATOM 1558 C CA . ALA B 1 59 ? -11.555 9.164 14.992 1 91.12 59 ALA B CA 1
ATOM 1559 C C . ALA B 1 59 ? -12.227 9.648 13.719 1 91.12 59 ALA B C 1
ATOM 1561 O O . ALA B 1 59 ? -11.57 9.852 12.695 1 91.12 59 ALA B O 1
ATOM 1562 N N . GLU B 1 60 ? -13.516 9.766 13.766 1 88.25 60 GLU B N 1
ATOM 1563 C CA . GLU B 1 60 ? -14.273 10.281 12.633 1 88.25 60 GLU B CA 1
ATOM 1564 C C . GLU B 1 60 ? -14.453 11.789 12.727 1 88.25 60 GLU B C 1
ATOM 1566 O O . GLU B 1 60 ? -14.414 12.492 11.711 1 88.25 60 GLU B O 1
ATOM 1571 N N . ALA B 1 61 ? -14.641 12.258 13.953 1 89.62 61 ALA B N 1
ATOM 1572 C CA . ALA B 1 61 ? -14.859 13.688 14.172 1 89.62 61 ALA B CA 1
ATOM 1573 C C . ALA B 1 61 ? -13.594 14.484 13.859 1 89.62 61 ALA B C 1
ATOM 1575 O O . ALA B 1 61 ? -12.484 14.062 14.203 1 89.62 61 ALA B O 1
ATOM 1576 N N . GLY B 1 62 ? -13.75 15.695 13.32 1 91.19 62 GLY B N 1
ATOM 1577 C CA . GLY B 1 62 ? -12.641 16.5 12.844 1 91.19 62 GLY B CA 1
ATOM 1578 C C . GLY B 1 62 ? -11.656 16.875 13.945 1 91.19 62 GLY B C 1
ATOM 1579 O O . GLY B 1 62 ? -10.453 16.641 13.805 1 91.19 62 GLY B O 1
ATOM 1580 N N . GLU B 1 63 ? -12.164 17.375 15.023 1 94.75 63 GLU B N 1
ATOM 1581 C CA . GLU B 1 63 ? -11.273 17.844 16.078 1 94.75 63 GLU B CA 1
ATOM 1582 C C . GLU B 1 63 ? -10.539 16.688 16.75 1 94.75 63 GLU B C 1
ATOM 1584 O O . GLU B 1 63 ? -9.359 16.812 17.094 1 94.75 63 GLU B O 1
ATOM 1589 N N . ALA B 1 64 ? -11.25 15.609 16.953 1 96.31 64 ALA B N 1
ATOM 1590 C CA . ALA B 1 64 ? -10.625 14.43 17.547 1 96.31 64 ALA B CA 1
ATOM 1591 C C . ALA B 1 64 ? -9.539 13.859 16.641 1 96.31 64 ALA B C 1
ATOM 1593 O O . ALA B 1 64 ? -8.477 13.445 17.109 1 96.31 64 ALA B O 1
ATOM 1594 N N . ARG B 1 65 ? -9.773 13.812 15.422 1 95.69 65 ARG B N 1
ATOM 1595 C CA . ARG B 1 65 ? -8.805 13.344 14.438 1 95.69 65 ARG B CA 1
ATOM 1596 C C . ARG B 1 65 ? -7.57 14.242 14.414 1 95.69 65 ARG B C 1
ATOM 1598 O O . ARG B 1 65 ? -6.441 13.742 14.414 1 95.69 65 ARG B O 1
ATOM 1605 N N . LEU B 1 66 ? -7.824 15.523 14.492 1 96.75 66 LEU B N 1
ATOM 1606 C CA . LEU B 1 66 ? -6.727 16.484 14.484 1 96.75 66 LEU B CA 1
ATOM 1607 C C . LEU B 1 66 ? -5.891 16.359 15.758 1 96.75 66 LEU B C 1
ATOM 1609 O O . LEU B 1 66 ? -4.664 16.469 15.711 1 96.75 66 LEU B O 1
ATOM 1613 N N . ALA B 1 67 ? -6.562 16.172 16.828 1 97.19 67 ALA B N 1
ATOM 1614 C CA . ALA B 1 67 ? -5.859 16.031 18.094 1 97.19 67 ALA B CA 1
ATOM 1615 C C . ALA B 1 67 ? -4.93 14.812 18.078 1 97.19 67 ALA B C 1
ATOM 1617 O O . ALA B 1 67 ? -3.777 14.906 18.516 1 97.19 67 ALA B O 1
ATOM 1618 N N . GLN B 1 68 ? -5.406 13.766 17.594 1 96.81 68 GLN B N 1
ATOM 1619 C CA . GLN B 1 68 ? -4.59 12.555 17.531 1 96.81 68 GLN B CA 1
ATOM 1620 C C . GLN B 1 68 ? -3.459 12.711 16.516 1 96.81 68 GLN B C 1
ATOM 1622 O O . GLN B 1 68 ? -2.35 12.227 16.734 1 96.81 68 GLN B O 1
ATOM 1627 N N . ALA B 1 69 ? -3.756 13.305 15.453 1 97.44 69 ALA B N 1
ATOM 1628 C CA . ALA B 1 69 ? -2.691 13.633 14.5 1 97.44 69 ALA B CA 1
ATOM 1629 C C . ALA B 1 69 ? -1.613 14.484 15.156 1 97.44 69 ALA B C 1
ATOM 1631 O O . ALA B 1 69 ? -0.42 14.281 14.922 1 97.44 69 ALA B O 1
ATOM 1632 N N . GLY B 1 70 ? -2.098 15.406 15.914 1 97.88 70 GLY B N 1
ATOM 1633 C CA . GLY B 1 70 ? -1.177 16.266 16.656 1 97.88 70 GLY B CA 1
ATOM 1634 C C . GLY B 1 70 ? -0.24 15.492 17.562 1 97.88 70 GLY B C 1
ATOM 1635 O O . GLY B 1 70 ? 0.927 15.859 17.719 1 97.88 70 GLY B O 1
ATOM 1636 N N . GLU B 1 71 ? -0.741 14.406 18.141 1 97.31 71 GLU B N 1
ATOM 1637 C CA . GLU B 1 71 ? 0.096 13.555 18.969 1 97.31 71 GLU B CA 1
ATOM 1638 C C . GLU B 1 71 ? 1.223 12.922 18.172 1 97.31 71 GLU B C 1
ATOM 1640 O O . GLU B 1 71 ? 2.361 12.844 18.625 1 97.31 71 GLU B O 1
ATOM 1645 N N . ARG B 1 72 ? 0.882 12.5 16.969 1 96.19 72 ARG B N 1
ATOM 1646 C CA . ARG B 1 72 ? 1.906 11.93 16.094 1 96.19 72 ARG B CA 1
ATOM 1647 C C . ARG B 1 72 ? 2.947 12.977 15.719 1 96.19 72 ARG B C 1
ATOM 1649 O O . ARG B 1 72 ? 4.148 12.703 15.742 1 96.19 72 ARG B O 1
ATOM 1656 N N . ILE B 1 73 ? 2.51 14.148 15.43 1 97.75 73 ILE B N 1
ATOM 1657 C CA . ILE B 1 73 ? 3.379 15.234 14.977 1 97.75 73 ILE B CA 1
ATOM 1658 C C . ILE B 1 73 ? 4.305 15.664 16.109 1 97.75 73 ILE B C 1
ATOM 1660 O O . ILE B 1 73 ? 5.492 15.906 15.891 1 97.75 73 ILE B O 1
ATOM 1664 N N . LYS B 1 74 ? 3.736 15.719 17.281 1 97.38 74 LYS B N 1
ATOM 1665 C CA . LYS B 1 74 ? 4.527 16.094 18.453 1 97.38 74 LYS B CA 1
ATOM 1666 C C . LYS B 1 74 ? 5.602 15.047 18.734 1 97.38 74 LYS B C 1
ATOM 1668 O O . LYS B 1 74 ? 6.73 15.398 19.094 1 97.38 74 LYS B O 1
ATOM 1673 N N . GLU B 1 75 ? 5.293 13.852 18.609 1 96.38 75 GLU B N 1
ATOM 1674 C CA . GLU B 1 75 ? 6.188 12.742 18.922 1 96.38 75 GLU B CA 1
ATOM 1675 C C . GLU B 1 75 ? 7.324 12.656 17.906 1 96.38 75 GLU B C 1
ATOM 1677 O O . GLU B 1 75 ? 8.477 12.43 18.281 1 96.38 75 GLU B O 1
ATOM 1682 N N . TRP B 1 76 ? 7.035 12.844 16.672 1 96.56 76 TRP B N 1
ATOM 1683 C CA . TRP B 1 76 ? 8.016 12.523 15.641 1 96.56 76 TRP B CA 1
ATOM 1684 C C . TRP B 1 76 ? 8.648 13.789 15.078 1 96.56 76 TRP B C 1
ATOM 1686 O O . TRP B 1 76 ? 9.68 13.734 14.406 1 96.56 76 TRP B O 1
ATOM 1696 N N . GLN B 1 77 ? 8 14.945 15.266 1 97.75 77 GLN B N 1
ATOM 1697 C CA . GLN B 1 77 ? 8.531 16.25 14.883 1 97.75 77 GLN B CA 1
ATOM 1698 C C . GLN B 1 77 ? 9.055 16.234 13.453 1 97.75 77 GLN B C 1
ATOM 1700 O O . GLN B 1 77 ? 10.219 16.562 13.211 1 97.75 77 GLN B O 1
ATOM 1705 N N . PRO B 1 78 ? 8.211 15.93 12.508 1 98.38 78 PRO B N 1
ATOM 1706 C CA . PRO B 1 78 ? 8.633 15.891 11.102 1 98.38 78 PRO B CA 1
ATOM 1707 C C . PRO B 1 78 ? 8.922 17.281 10.539 1 98.38 78 PRO B C 1
ATOM 1709 O O . PRO B 1 78 ? 8.484 18.281 11.109 1 98.38 78 PRO B O 1
ATOM 1712 N N . ASP B 1 79 ? 9.711 17.281 9.422 1 98.5 79 ASP B N 1
ATOM 1713 C CA . ASP B 1 79 ? 9.914 18.531 8.68 1 98.5 79 ASP B CA 1
ATOM 1714 C C . ASP B 1 79 ? 8.672 18.891 7.875 1 98.5 79 ASP B C 1
ATOM 1716 O O . ASP B 1 79 ? 8.438 20.078 7.594 1 98.5 79 ASP B O 1
ATOM 1720 N N . ALA B 1 80 ? 7.949 17.938 7.445 1 98.5 80 ALA B N 1
ATOM 1721 C CA . ALA B 1 80 ? 6.746 18.141 6.641 1 98.5 80 ALA B CA 1
ATOM 1722 C C . ALA B 1 80 ? 5.793 16.953 6.773 1 98.5 80 ALA B C 1
ATOM 1724 O O . ALA B 1 80 ? 6.172 15.898 7.289 1 98.5 80 ALA B O 1
ATOM 1725 N N . LEU B 1 81 ? 4.566 17.172 6.324 1 98.25 81 LEU B N 1
ATOM 1726 C CA . LEU B 1 81 ? 3.525 16.156 6.332 1 98.25 81 LEU B CA 1
ATOM 1727 C C . LEU B 1 81 ? 3.164 15.734 4.91 1 98.25 81 LEU B C 1
ATOM 1729 O O . LEU B 1 81 ? 3.363 16.5 3.965 1 98.25 81 LEU B O 1
ATOM 1733 N N . VAL B 1 82 ? 2.719 14.484 4.805 1 96.75 82 VAL B N 1
ATOM 1734 C CA . VAL B 1 82 ? 2.234 13.961 3.533 1 96.75 82 VAL B CA 1
ATOM 1735 C C . VAL B 1 82 ? 0.805 13.453 3.697 1 96.75 82 VAL B C 1
ATOM 1737 O O . VAL B 1 82 ? 0.486 12.781 4.684 1 96.75 82 VAL B O 1
ATOM 1740 N N . ILE B 1 83 ? -0.069 13.766 2.75 1 94.75 83 ILE B N 1
ATOM 1741 C CA . ILE B 1 83 ? -1.441 13.266 2.801 1 94.75 83 ILE B CA 1
ATOM 1742 C C . ILE B 1 83 ? -1.776 12.539 1.502 1 94.75 83 ILE B C 1
ATOM 1744 O O . ILE B 1 83 ? -1.472 13.031 0.412 1 94.75 83 ILE B O 1
ATOM 1748 N N . GLY B 1 84 ? -2.297 11.375 1.687 1 88.44 84 GLY B N 1
ATOM 1749 C CA . GLY B 1 84 ? -2.859 10.695 0.533 1 88.44 84 GLY B CA 1
ATOM 1750 C C . GLY B 1 84 ? -4.191 11.273 0.088 1 88.44 84 GLY B C 1
ATOM 1751 O O . GLY B 1 84 ? -5.105 11.422 0.897 1 88.44 84 GLY B O 1
ATOM 1752 N N . VAL B 1 85 ? -4.352 11.617 -1.211 1 80.12 85 VAL B N 1
ATOM 1753 C CA . VAL B 1 85 ? -5.594 12.156 -1.765 1 80.12 85 VAL B CA 1
ATOM 1754 C C . VAL B 1 85 ? -6.113 11.227 -2.861 1 80.12 85 VAL B C 1
ATOM 1756 O O . VAL B 1 85 ? -5.469 11.062 -3.9 1 80.12 85 VAL B O 1
ATOM 1759 N N . PRO B 1 86 ? -7.273 10.484 -2.549 1 69.75 86 PRO B N 1
ATOM 1760 C CA . PRO B 1 86 ? -7.824 9.578 -3.559 1 69.75 86 PRO B CA 1
ATOM 1761 C C . PRO B 1 86 ? -8.352 10.312 -4.789 1 69.75 86 PRO B C 1
ATOM 1763 O O . PRO B 1 86 ? -9.297 11.102 -4.688 1 69.75 86 PRO B O 1
ATOM 1766 N N . TYR B 1 87 ? -7.648 10.461 -5.855 1 57.38 87 TYR B N 1
ATOM 1767 C CA . TYR B 1 87 ? -8.188 11.102 -7.051 1 57.38 87 TYR B CA 1
ATOM 1768 C C . TYR B 1 87 ? -8.859 10.086 -7.961 1 57.38 87 TYR B C 1
ATOM 1770 O O . TYR B 1 87 ? -8.203 9.469 -8.805 1 57.38 87 TYR B O 1
ATOM 1778 N N . HIS B 1 88 ? -9.852 9.25 -7.43 1 53.78 88 HIS B N 1
ATOM 1779 C CA . HIS B 1 88 ? -10.562 8.32 -8.297 1 53.78 88 HIS B CA 1
ATOM 1780 C C . HIS B 1 88 ? -11.445 9.062 -9.297 1 53.78 88 HIS B C 1
ATOM 1782 O O . HIS B 1 88 ? -12.023 10.109 -8.969 1 53.78 88 HIS B O 1
ATOM 1788 N N . PRO B 1 89 ? -11.234 8.719 -10.547 1 47.47 89 PRO B N 1
ATOM 1789 C CA . PRO B 1 89 ? -12.164 9.336 -11.492 1 47.47 89 PRO B CA 1
ATOM 1790 C C . PRO B 1 89 ? -13.633 9.117 -11.109 1 47.47 89 PRO B C 1
ATOM 1792 O O . PRO B 1 89 ? -14.523 9.766 -11.664 1 47.47 89 PRO B O 1
ATOM 1795 N N . ASP B 1 90 ? -13.859 8.086 -10.406 1 49.59 90 ASP B N 1
ATOM 1796 C CA . ASP B 1 90 ? -15.305 7.906 -10.258 1 49.59 90 ASP B CA 1
ATOM 1797 C C . ASP B 1 90 ? -15.875 8.852 -9.203 1 49.59 90 ASP B C 1
ATOM 1799 O O . ASP B 1 90 ? -15.141 9.336 -8.336 1 49.59 90 ASP B O 1
ATOM 1803 N N . GLY B 1 91 ? -16.953 9.531 -9.445 1 46.72 91 GLY B N 1
ATOM 1804 C CA . GLY B 1 91 ? -17.812 10.523 -8.828 1 46.72 91 GLY B CA 1
ATOM 1805 C C . GLY B 1 91 ? -17.734 10.531 -7.316 1 46.72 91 GLY B C 1
ATOM 1806 O O . GLY B 1 91 ? -17.906 11.57 -6.684 1 46.72 91 GLY B O 1
ATOM 1807 N N . ASN B 1 92 ? -17.844 9.422 -6.602 1 50.69 92 ASN B N 1
ATOM 1808 C CA . ASN B 1 92 ? -17.875 9.422 -5.141 1 50.69 92 ASN B CA 1
ATOM 1809 C C . ASN B 1 92 ? -16.547 9.883 -4.551 1 50.69 92 ASN B C 1
ATOM 1811 O O . ASN B 1 92 ? -16.469 10.156 -3.352 1 50.69 92 ASN B O 1
ATOM 1815 N N . ALA B 1 93 ? -15.484 9.906 -5.305 1 57.97 93 ALA B N 1
ATOM 1816 C CA . ALA B 1 93 ? -14.109 10.367 -5.129 1 57.97 93 ALA B CA 1
ATOM 1817 C C . ALA B 1 93 ? -14.062 11.852 -4.785 1 57.97 93 ALA B C 1
ATOM 1819 O O . ALA B 1 93 ? -13.219 12.289 -3.998 1 57.97 93 ALA B O 1
ATOM 1820 N N . HIS B 1 94 ? -15.172 12.43 -4.926 1 70.81 94 HIS B N 1
ATOM 1821 C CA . HIS B 1 94 ? -15.133 13.875 -4.758 1 70.81 94 HIS B CA 1
ATOM 1822 C C . HIS B 1 94 ? -15.242 14.258 -3.287 1 70.81 94 HIS B C 1
ATOM 1824 O O . HIS B 1 94 ? -14.516 15.141 -2.814 1 70.81 94 HIS B O 1
ATOM 1830 N N . GLU B 1 95 ? -16.125 13.469 -2.578 1 81.38 95 GLU B N 1
ATOM 1831 C CA . GLU B 1 95 ? -16.328 13.836 -1.18 1 81.38 95 GLU B CA 1
ATOM 1832 C C . GLU B 1 95 ? -15.102 13.477 -0.338 1 81.38 95 GLU B C 1
ATOM 1834 O O . GLU B 1 95 ? -14.641 14.289 0.471 1 81.38 95 GLU B O 1
ATOM 1839 N N . ASN B 1 96 ? -14.578 12.328 -0.546 1 82.69 96 ASN B N 1
ATOM 1840 C CA . ASN B 1 96 ? -13.414 11.898 0.222 1 82.69 96 ASN B CA 1
ATOM 1841 C C . ASN B 1 96 ? -12.18 12.742 -0.109 1 82.69 96 ASN B C 1
ATOM 1843 O O . ASN B 1 96 ? -11.367 13.039 0.771 1 82.69 96 ASN B O 1
ATOM 1847 N N . THR B 1 97 ? -12.141 13.062 -1.333 1 84.38 97 THR B N 1
ATOM 1848 C CA . THR B 1 97 ? -11.055 13.93 -1.763 1 84.38 97 THR B CA 1
ATOM 1849 C C . THR B 1 97 ? -11.148 15.289 -1.07 1 84.38 97 THR B C 1
ATOM 1851 O O . THR B 1 97 ? -10.156 15.789 -0.536 1 84.38 97 THR B O 1
ATOM 1854 N N . ALA B 1 98 ? -12.352 15.812 -1.053 1 89.69 98 ALA B N 1
ATOM 1855 C CA . ALA B 1 98 ? -12.57 17.109 -0.412 1 89.69 98 ALA B CA 1
ATOM 1856 C C . ALA B 1 98 ? -12.258 17.031 1.08 1 89.69 98 ALA B C 1
ATOM 1858 O O . ALA B 1 98 ? -11.656 17.969 1.637 1 89.69 98 ALA B O 1
ATOM 1859 N N . ARG B 1 99 ? -12.609 15.984 1.656 1 91.31 99 ARG B N 1
ATOM 1860 C CA . ARG B 1 99 ? -12.391 15.82 3.09 1 91.31 99 ARG B CA 1
ATOM 1861 C C . ARG B 1 99 ? -10.914 15.656 3.404 1 91.31 99 ARG B C 1
ATOM 1863 O O . ARG B 1 99 ? -10.414 16.219 4.383 1 91.31 99 ARG B O 1
ATOM 1870 N N . ALA B 1 100 ? -10.242 14.93 2.592 1 92.19 100 ALA B N 1
ATOM 1871 C CA . ALA B 1 100 ? -8.812 14.742 2.783 1 92.19 100 ALA B CA 1
ATOM 1872 C C . ALA B 1 100 ? -8.062 16.062 2.637 1 92.19 100 ALA B C 1
ATOM 1874 O O . ALA B 1 100 ? -7.184 16.375 3.443 1 92.19 100 ALA B O 1
ATOM 1875 N N . LYS B 1 101 ? -8.414 16.766 1.688 1 92.5 101 LYS B N 1
ATOM 1876 C CA . LYS B 1 101 ? -7.789 18.062 1.459 1 92.5 101 LYS B CA 1
ATOM 1877 C C . LYS B 1 101 ? -8.078 19.031 2.611 1 92.5 101 LYS B C 1
ATOM 1879 O O . LYS B 1 101 ? -7.191 19.766 3.041 1 92.5 101 LYS B O 1
ATOM 1884 N N . LYS B 1 102 ? -9.312 19.016 3.02 1 95 102 LYS B N 1
ATOM 1885 C CA . LYS B 1 102 ? -9.664 19.844 4.164 1 95 102 LYS B CA 1
ATOM 1886 C C . LYS B 1 102 ? -8.844 19.469 5.395 1 95 102 LYS B C 1
ATOM 1888 O O . LYS B 1 102 ? -8.344 20.344 6.109 1 95 102 LYS B O 1
ATOM 1893 N N . PHE B 1 103 ? -8.719 18.203 5.57 1 96.19 103 PHE B N 1
ATOM 1894 C CA . PHE B 1 103 ? -7.902 17.703 6.672 1 96.19 103 PHE B CA 1
ATOM 1895 C C . PHE B 1 103 ? -6.469 18.203 6.551 1 96.19 103 PHE B C 1
ATOM 1897 O O . PHE B 1 103 ? -5.887 18.688 7.527 1 96.19 103 PHE B O 1
ATOM 1904 N N . GLY B 1 104 ? -5.914 18.094 5.406 1 96.06 104 GLY B N 1
ATOM 1905 C CA . GLY B 1 104 ? -4.578 18.609 5.164 1 96.06 104 GLY B CA 1
ATOM 1906 C C . GLY B 1 104 ? -4.441 20.094 5.488 1 96.06 104 GLY B C 1
ATOM 1907 O O . GLY B 1 104 ? -3.455 20.5 6.102 1 96.06 104 GLY B O 1
ATOM 1908 N N . ARG B 1 105 ? -5.363 20.875 5.094 1 96.38 105 ARG B N 1
ATOM 1909 C CA . ARG B 1 105 ? -5.352 22.312 5.363 1 96.38 105 ARG B CA 1
ATOM 1910 C C . ARG B 1 105 ? -5.418 22.594 6.863 1 96.38 105 ARG B C 1
ATOM 1912 O O . ARG B 1 105 ? -4.75 23.5 7.363 1 96.38 105 ARG B O 1
ATOM 1919 N N . GLN B 1 106 ? -6.246 21.828 7.5 1 97.56 106 GLN B N 1
ATOM 1920 C CA . GLN B 1 106 ? -6.367 21.984 8.945 1 97.56 106 GLN B CA 1
ATOM 1921 C C . GLN B 1 106 ? -5.047 21.656 9.648 1 97.56 106 GLN B C 1
ATOM 1923 O O . GLN B 1 106 ? -4.656 22.344 10.594 1 97.56 106 GLN B O 1
ATOM 1928 N N . LEU B 1 107 ? -4.406 20.594 9.172 1 97.69 107 LEU B N 1
ATOM 1929 C CA . LEU B 1 107 ? -3.098 20.25 9.719 1 97.69 107 LEU B CA 1
ATOM 1930 C C . LEU B 1 107 ? -2.1 21.375 9.516 1 97.69 107 LEU B C 1
ATOM 1932 O O . LEU B 1 107 ? -1.38 21.75 10.445 1 97.69 107 LEU B O 1
ATOM 1936 N N . LYS B 1 108 ? -2.068 21.906 8.328 1 97.44 108 LYS B N 1
ATOM 1937 C CA . LYS B 1 108 ? -1.155 22.984 7.996 1 97.44 108 LYS B CA 1
ATOM 1938 C C . LYS B 1 108 ? -1.392 24.203 8.906 1 97.44 108 LYS B C 1
ATOM 1940 O O . LYS B 1 108 ? -0.445 24.766 9.453 1 97.44 108 LYS B O 1
ATOM 1945 N N . SER B 1 109 ? -2.568 24.547 9.008 1 96.88 109 SER B N 1
ATOM 1946 C CA . SER B 1 109 ? -2.936 25.719 9.797 1 96.88 109 SER B CA 1
ATOM 1947 C C . SER B 1 109 ? -2.623 25.516 11.273 1 96.88 109 SER B C 1
ATOM 1949 O O . SER B 1 109 ? -2.086 26.422 11.93 1 96.88 109 SER B O 1
ATOM 1951 N N . ARG B 1 110 ? -2.865 24.406 11.75 1 96.69 110 ARG B N 1
ATOM 1952 C CA . ARG B 1 110 ? -2.766 24.156 13.188 1 96.69 110 ARG B CA 1
ATOM 1953 C C . ARG B 1 110 ? -1.315 23.938 13.602 1 96.69 110 ARG B C 1
ATOM 1955 O O . ARG B 1 110 ? -0.91 24.328 14.695 1 96.69 110 ARG B O 1
ATOM 1962 N N . PHE B 1 111 ? -0.54 23.312 12.789 1 97.75 111 PHE B N 1
ATOM 1963 C CA . PHE B 1 111 ? 0.777 22.875 13.242 1 97.75 111 PHE B CA 1
ATOM 1964 C C . PHE B 1 111 ? 1.877 23.609 12.492 1 97.75 111 PHE B C 1
ATOM 1966 O O . PHE B 1 111 ? 3.059 23.484 12.812 1 97.75 111 PHE B O 1
ATOM 1973 N N . GLY B 1 112 ? 1.562 24.344 11.477 1 97.31 112 GLY B N 1
ATOM 1974 C CA . GLY B 1 112 ? 2.504 25.188 10.773 1 97.31 112 GLY B CA 1
ATOM 1975 C C . GLY B 1 112 ? 3.5 24.422 9.93 1 97.31 112 GLY B C 1
ATOM 1976 O O . GLY B 1 112 ? 4.598 24.906 9.656 1 97.31 112 GLY B O 1
ATOM 1977 N N . LEU B 1 113 ? 3.236 23.234 9.578 1 97.69 113 LEU B N 1
ATOM 1978 C CA . LEU B 1 113 ? 4.105 22.391 8.758 1 97.69 113 LEU B CA 1
ATOM 1979 C C . LEU B 1 113 ? 3.615 22.359 7.316 1 97.69 113 LEU B C 1
ATOM 1981 O O . LEU B 1 113 ? 2.408 22.344 7.066 1 97.69 113 LEU B O 1
ATOM 1985 N N . PRO B 1 114 ? 4.555 22.328 6.352 1 97.38 114 PRO B N 1
ATOM 1986 C CA . PRO B 1 114 ? 4.113 22.078 4.977 1 97.38 114 PRO B CA 1
ATOM 1987 C C . PRO B 1 114 ? 3.41 20.734 4.816 1 97.38 114 PRO B C 1
ATOM 1989 O O . PRO B 1 114 ? 3.775 19.766 5.48 1 97.38 114 PRO B O 1
ATOM 1992 N N . VAL B 1 115 ? 2.352 20.719 3.957 1 97.38 115 VAL B N 1
ATOM 1993 C CA . VAL B 1 115 ? 1.626 19.484 3.668 1 97.38 115 VAL B CA 1
ATOM 1994 C C . VAL B 1 115 ? 1.688 19.188 2.17 1 97.38 115 VAL B C 1
ATOM 1996 O O . VAL B 1 115 ? 1.291 20.016 1.351 1 97.38 115 VAL B O 1
ATOM 1999 N N . TYR B 1 116 ? 2.229 18.047 1.821 1 95.69 116 TYR B N 1
ATOM 2000 C CA . TYR B 1 116 ? 2.289 17.609 0.433 1 95.69 116 TYR B CA 1
ATOM 2001 C C . TYR B 1 116 ? 1.229 16.547 0.151 1 95.69 116 TYR B C 1
ATOM 2003 O O . TYR B 1 116 ? 1.019 15.641 0.958 1 95.69 116 TYR B O 1
ATOM 2011 N N . GLU B 1 117 ? 0.556 16.688 -1.009 1 90.69 117 GLU B N 1
ATOM 2012 C CA . GLU B 1 117 ? -0.477 15.727 -1.406 1 90.69 117 GLU B CA 1
ATOM 2013 C C . GLU B 1 117 ? 0.077 14.688 -2.371 1 90.69 117 GLU B C 1
ATOM 2015 O O . GLU B 1 117 ? 0.861 15.008 -3.264 1 90.69 117 GLU B O 1
ATOM 2020 N N . VAL B 1 118 ? -0.239 13.469 -2.08 1 83.94 118 VAL B N 1
ATOM 2021 C CA . VAL B 1 118 ? 0.137 12.383 -2.979 1 83.94 118 VAL B CA 1
ATOM 2022 C C . VAL B 1 118 ? -1.118 11.742 -3.561 1 83.94 118 VAL B C 1
ATOM 2024 O O . VAL B 1 118 ? -2.041 11.383 -2.824 1 83.94 118 VAL B O 1
AT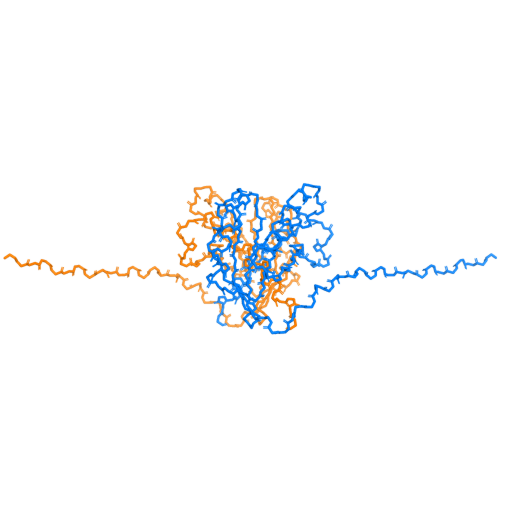OM 2027 N N . ASP B 1 119 ? -1.135 11.805 -4.902 1 70.75 119 ASP B N 1
ATOM 2028 C CA . ASP B 1 119 ? -2.229 11.141 -5.605 1 70.75 119 ASP B CA 1
ATOM 2029 C C . ASP B 1 119 ? -2.049 9.625 -5.594 1 70.75 119 ASP B C 1
ATOM 2031 O O . ASP B 1 119 ? -1.021 9.109 -6.039 1 70.75 119 ASP B O 1
ATOM 2035 N N . GLU B 1 120 ? -2.854 8.938 -4.926 1 55.97 120 GLU B N 1
ATOM 2036 C CA . GLU B 1 120 ? -2.781 7.48 -4.801 1 55.97 120 GLU B CA 1
ATOM 2037 C C . GLU B 1 120 ? -2.785 6.809 -6.172 1 55.97 120 GLU B C 1
ATOM 2039 O O . GLU B 1 120 ? -2.473 5.621 -6.289 1 55.97 120 GLU B O 1
ATOM 2044 N N . ARG B 1 121 ? -3.105 7.508 -7.348 1 51.47 121 ARG B N 1
ATOM 2045 C CA . ARG B 1 121 ? -3.287 6.848 -8.633 1 51.47 121 ARG B CA 1
ATOM 2046 C C . ARG B 1 121 ? -1.95 6.398 -9.211 1 51.47 121 ARG B C 1
ATOM 2048 O O . ARG B 1 121 ? -0.959 7.129 -9.141 1 51.47 121 ARG B O 1
ATOM 2055 N N . TYR B 1 122 ? -1.354 5.383 -8.867 1 45.25 122 TYR B N 1
ATOM 2056 C CA . TYR B 1 122 ? -0.127 4.945 -9.516 1 45.25 122 TYR B CA 1
ATOM 2057 C C . TYR B 1 122 ? -0.149 5.281 -11.008 1 45.25 122 TYR B C 1
ATOM 2059 O O . TYR B 1 122 ? -1.104 4.949 -11.711 1 45.25 122 TYR B O 1
ATOM 2067 N N . SER B 1 123 ? 0.444 6.461 -11.414 1 42.94 123 SER B N 1
ATOM 2068 C CA . SER B 1 123 ? 0.637 6.922 -12.781 1 42.94 123 SER B CA 1
ATOM 2069 C C . SER B 1 123 ? 1.17 5.805 -13.672 1 42.94 123 SER B C 1
ATOM 2071 O O . SER B 1 123 ? 1.607 6.059 -14.797 1 42.94 123 SER B O 1
ATOM 2073 N N . THR B 1 124 ? 1.475 4.656 -13.305 1 39.81 124 THR B N 1
ATOM 2074 C CA . THR B 1 124 ? 2.072 4 -14.461 1 39.81 124 THR B CA 1
ATOM 2075 C C . THR B 1 124 ? 1.196 4.184 -15.695 1 39.81 124 THR B C 1
ATOM 2077 O O . THR B 1 124 ? -0.005 4.438 -15.586 1 39.81 124 THR B O 1
ATOM 2080 N N . THR B 1 125 ? 1.763 4.629 -16.844 1 37.38 125 THR B N 1
ATOM 2081 C CA . THR B 1 125 ? 1.108 4.785 -18.125 1 37.38 125 THR B CA 1
ATOM 2082 C C . THR B 1 125 ? -0.119 3.885 -18.234 1 37.38 125 THR B C 1
ATOM 2084 O O . THR B 1 125 ? -1.182 4.32 -18.688 1 37.38 125 THR B O 1
ATOM 2087 N N . GLU B 1 126 ? 0.031 2.535 -18.109 1 38.81 126 GLU B N 1
ATOM 2088 C CA . GLU B 1 126 ? -1.044 1.575 -18.328 1 38.81 126 GLU B CA 1
ATOM 2089 C C . GLU B 1 126 ? -2.045 1.588 -17.188 1 38.81 126 GLU B C 1
ATOM 2091 O O . GLU B 1 126 ? -3.225 1.286 -17.375 1 38.81 126 GLU B O 1
ATOM 2096 N N . ALA B 1 127 ? -1.698 1.824 -15.992 1 42.53 127 ALA B N 1
ATOM 2097 C CA . ALA B 1 127 ? -2.672 2.002 -14.922 1 42.53 127 ALA B CA 1
ATOM 2098 C C . ALA B 1 127 ? -3.586 3.191 -15.203 1 42.53 127 ALA B C 1
ATOM 2100 O O . ALA B 1 127 ? -4.664 3.305 -14.617 1 42.53 127 ALA B O 1
ATOM 2101 N N . LEU B 1 128 ? -3.121 4.219 -15.781 1 37.59 128 LEU B N 1
ATOM 2102 C CA . LEU B 1 128 ? -3.887 5.418 -16.109 1 37.59 128 LEU B CA 1
ATOM 2103 C C . LEU B 1 128 ? -5.234 5.051 -16.719 1 37.59 128 LEU B C 1
ATOM 2105 O O . LEU B 1 128 ? -6.184 5.84 -16.656 1 37.59 128 LEU B O 1
ATOM 2109 N N . ALA B 1 129 ? -5.129 4.109 -17.625 1 37.88 129 ALA B N 1
ATOM 2110 C CA . ALA B 1 129 ? -6.348 4.047 -18.422 1 37.88 129 ALA B CA 1
ATOM 2111 C C . ALA B 1 129 ? -7.543 3.611 -17.578 1 37.88 129 ALA B C 1
ATOM 2113 O O . ALA B 1 129 ? -8.688 3.924 -17.906 1 37.88 129 ALA B O 1
ATOM 2114 N N . GLY B 1 130 ? -7.574 2.555 -16.609 1 37.72 130 GLY B N 1
ATOM 2115 C CA . GLY B 1 130 ? -8.781 2.115 -15.938 1 37.72 130 GLY B CA 1
ATOM 2116 C C . GLY B 1 130 ? -8.75 2.354 -14.445 1 37.72 130 GLY B C 1
ATOM 2117 O O . GLY B 1 130 ? -7.941 1.759 -13.727 1 37.72 130 GLY B O 1
ATOM 2118 N N . GLY B 1 131 ? -8.977 3.471 -13.812 1 40.53 131 GLY B N 1
ATOM 2119 C CA . GLY B 1 131 ? -9.18 4.016 -12.484 1 40.53 131 GLY B CA 1
ATOM 2120 C C . GLY B 1 131 ? -9.039 2.977 -11.383 1 40.53 131 GLY B C 1
ATOM 2121 O O . GLY B 1 131 ? -8.195 3.119 -10.492 1 40.53 131 GLY B O 1
ATOM 2122 N N . ALA B 1 132 ? -10.156 2.145 -11.023 1 43.72 132 ALA B N 1
ATOM 2123 C CA . ALA B 1 132 ? -10.297 1.104 -10.008 1 43.72 132 ALA B CA 1
ATOM 2124 C C . ALA B 1 132 ? -9.109 0.146 -10.031 1 43.72 132 ALA B C 1
ATOM 2126 O O . ALA B 1 132 ? -8.688 -0.351 -8.992 1 43.72 132 ALA B O 1
ATOM 2127 N N . ARG B 1 133 ? -8.57 -0.089 -11.125 1 48.12 133 ARG B N 1
ATOM 2128 C CA . ARG B 1 133 ? -7.543 -1.021 -11.57 1 48.12 133 ARG B CA 1
ATOM 2129 C C . ARG B 1 133 ? -6.227 -0.771 -10.844 1 48.12 133 ARG B C 1
ATOM 2131 O O . ARG B 1 133 ? -5.473 -1.709 -10.57 1 48.12 133 ARG B O 1
ATOM 2138 N N . ASP B 1 134 ? -6.09 0.62 -10.227 1 53.03 134 ASP B N 1
ATOM 2139 C CA . ASP B 1 134 ? -4.797 1.101 -9.75 1 53.03 134 ASP B CA 1
ATOM 2140 C C . ASP B 1 134 ? -4.578 0.73 -8.289 1 53.03 134 ASP B C 1
ATOM 2142 O O . ASP B 1 134 ? -3.457 0.42 -7.879 1 53.03 134 ASP B O 1
ATOM 2146 N N . ALA B 1 135 ? -5.691 0.621 -7.594 1 59.09 135 ALA B N 1
ATOM 2147 C CA . ALA B 1 135 ? -5.543 0.343 -6.168 1 59.09 135 ALA B CA 1
ATOM 2148 C C . ALA B 1 135 ? -5.051 -1.083 -5.934 1 59.09 135 ALA B C 1
ATOM 2150 O O . ALA B 1 135 ? -4.184 -1.316 -5.09 1 59.09 135 ALA B O 1
ATOM 2151 N N . ASP B 1 136 ? -5.508 -1.953 -6.836 1 63.53 136 ASP B N 1
ATOM 2152 C CA . ASP B 1 136 ? -5.133 -3.352 -6.645 1 63.53 136 ASP B CA 1
ATOM 2153 C C . ASP B 1 136 ? -3.672 -3.586 -7.016 1 63.53 136 ASP B C 1
ATOM 2155 O O . ASP B 1 136 ? -2.961 -4.32 -6.328 1 63.53 136 ASP B O 1
ATOM 2159 N N . ALA B 1 137 ? -3.254 -2.875 -7.988 1 75.88 137 ALA B N 1
ATOM 2160 C CA . ALA B 1 137 ? -1.852 -3.008 -8.375 1 75.88 137 ALA B CA 1
ATOM 2161 C C . ALA B 1 137 ? -0.934 -2.4 -7.316 1 75.88 137 ALA B C 1
ATOM 2163 O O . ALA B 1 137 ? 0.148 -2.928 -7.047 1 75.88 137 ALA B O 1
ATOM 2164 N N . ALA B 1 138 ? -1.462 -1.394 -6.66 1 74.25 138 ALA B N 1
ATOM 2165 C CA . ALA B 1 138 ? -0.681 -0.745 -5.609 1 74.25 138 ALA B CA 1
ATOM 2166 C C . ALA B 1 138 ? -0.426 -1.7 -4.445 1 74.25 138 ALA B C 1
ATOM 2168 O O . ALA B 1 138 ? 0.676 -1.733 -3.895 1 74.25 138 ALA B O 1
ATOM 2169 N N . SER B 1 139 ? -1.459 -2.465 -4.121 1 78.06 139 SER B N 1
ATOM 2170 C CA . SER B 1 139 ? -1.301 -3.41 -3.023 1 78.06 139 SER B CA 1
ATOM 2171 C C . SER B 1 139 ? -0.248 -4.465 -3.348 1 78.06 139 SER B C 1
ATOM 2173 O O . SER B 1 139 ? 0.564 -4.824 -2.492 1 78.06 139 SER B O 1
ATOM 2175 N N . ALA B 1 140 ? -0.186 -4.906 -4.582 1 86.94 140 ALA B N 1
ATOM 2176 C CA . ALA B 1 140 ? 0.822 -5.875 -5.012 1 86.94 140 ALA B CA 1
ATOM 2177 C C . ALA B 1 140 ? 2.225 -5.277 -4.922 1 86.94 140 ALA B C 1
ATOM 2179 O O . ALA B 1 140 ? 3.176 -5.969 -4.547 1 86.94 140 ALA B O 1
ATOM 2180 N N . CYS B 1 141 ? 2.311 -4.004 -5.242 1 84.19 141 CYS B N 1
ATOM 2181 C CA . CYS B 1 141 ? 3.596 -3.324 -5.113 1 84.19 141 CYS B CA 1
ATOM 2182 C C . CYS B 1 141 ? 4.059 -3.307 -3.662 1 84.19 141 CYS B C 1
ATOM 2184 O O . CYS B 1 141 ? 5.227 -3.574 -3.377 1 84.19 141 CYS B O 1
ATOM 2186 N N . ILE B 1 142 ? 3.16 -3.082 -2.836 1 77.62 142 ILE B N 1
ATOM 2187 C CA . ILE B 1 142 ? 3.475 -2.994 -1.415 1 77.62 142 ILE B CA 1
ATOM 2188 C C . ILE B 1 142 ? 3.965 -4.352 -0.911 1 77.62 142 ILE B C 1
ATOM 2190 O O . ILE B 1 142 ? 4.996 -4.434 -0.237 1 77.62 142 ILE B O 1
ATOM 2194 N N . ILE B 1 143 ? 3.229 -5.344 -1.229 1 83.56 143 ILE B N 1
ATOM 2195 C CA . ILE B 1 143 ? 3.568 -6.695 -0.806 1 83.56 143 ILE B CA 1
ATOM 2196 C C . ILE B 1 143 ? 4.953 -7.07 -1.331 1 83.56 143 ILE B C 1
ATOM 2198 O O . ILE B 1 143 ? 5.777 -7.613 -0.593 1 83.56 143 ILE B O 1
ATOM 2202 N N . LEU B 1 144 ? 5.207 -6.777 -2.578 1 89.5 144 LEU B N 1
ATOM 2203 C CA . LEU B 1 144 ? 6.488 -7.129 -3.18 1 89.5 144 LEU B CA 1
ATOM 2204 C C . LEU B 1 144 ? 7.625 -6.34 -2.541 1 89.5 144 LEU B C 1
ATOM 2206 O O . LEU B 1 144 ? 8.688 -6.898 -2.256 1 89.5 144 LEU B O 1
ATOM 2210 N N . GLU B 1 145 ? 7.441 -5.098 -2.354 1 83.75 145 GLU B N 1
ATOM 2211 C CA . GLU B 1 145 ? 8.484 -4.273 -1.746 1 83.75 145 GLU B CA 1
ATOM 2212 C C . GLU B 1 145 ? 8.797 -4.734 -0.325 1 83.75 145 GLU B C 1
ATOM 2214 O O . GLU B 1 145 ? 9.953 -4.738 0.093 1 83.75 145 GLU B O 1
ATOM 2219 N N . GLN B 1 146 ? 7.742 -5.043 0.425 1 77.44 146 GLN B N 1
ATOM 2220 C CA . GLN B 1 146 ? 7.961 -5.621 1.746 1 77.44 146 GLN B CA 1
ATOM 2221 C C . GLN B 1 146 ? 8.828 -6.871 1.663 1 77.44 146 GLN B C 1
ATOM 2223 O O . GLN B 1 146 ? 9.75 -7.047 2.461 1 77.44 146 GLN B O 1
ATOM 2228 N N . PHE B 1 147 ? 8.492 -7.73 0.747 1 87.44 147 PHE B N 1
ATOM 2229 C CA . PHE B 1 147 ? 9.266 -8.945 0.516 1 87.44 147 PHE B CA 1
ATOM 2230 C C . PHE B 1 147 ? 10.711 -8.609 0.167 1 87.44 147 PHE B C 1
ATOM 2232 O O . PHE B 1 147 ? 11.641 -9.141 0.771 1 87.44 147 PHE B O 1
ATOM 2239 N N . LEU B 1 148 ? 10.961 -7.68 -0.737 1 88.38 148 LEU B N 1
ATOM 2240 C CA . LEU B 1 148 ? 12.289 -7.328 -1.224 1 88.38 148 LEU B CA 1
ATOM 2241 C C . LEU B 1 148 ? 13.133 -6.719 -0.108 1 88.38 148 LEU B C 1
ATOM 2243 O O . LEU B 1 148 ? 14.336 -6.984 -0.018 1 88.38 148 LEU B O 1
ATOM 2247 N N . ARG B 1 149 ? 12.492 -6 0.699 1 79.44 149 ARG B N 1
ATOM 2248 C CA . ARG B 1 149 ? 13.195 -5.355 1.801 1 79.44 149 ARG B CA 1
ATOM 2249 C C . ARG B 1 149 ? 13.625 -6.379 2.85 1 79.44 149 ARG B C 1
ATOM 2251 O O . ARG B 1 149 ? 14.531 -6.121 3.641 1 79.44 149 ARG B O 1
ATOM 2258 N N . SER B 1 150 ? 12.883 -7.473 2.914 1 80.38 150 SER B N 1
ATOM 2259 C CA . SER B 1 150 ? 13.195 -8.508 3.889 1 80.38 150 SER B CA 1
ATOM 2260 C C . SER B 1 150 ? 14.375 -9.359 3.426 1 80.38 150 SER B C 1
ATOM 2262 O O . SER B 1 150 ? 14.922 -10.148 4.203 1 80.38 150 SER B O 1
ATOM 2264 N N . LEU B 1 151 ? 14.727 -9.227 2.162 1 85.81 151 LEU B N 1
ATOM 2265 C CA . LEU B 1 151 ? 15.836 -10.008 1.621 1 85.81 151 LEU B CA 1
ATOM 2266 C C . LEU B 1 151 ? 17.172 -9.414 2.055 1 85.81 151 LEU B C 1
ATOM 2268 O O . LEU B 1 151 ? 17.297 -8.195 2.199 1 85.81 151 LEU B O 1
ATOM 2272 N N . PRO B 1 152 ? 18.125 -10.266 2.377 1 82.19 152 PRO B N 1
ATOM 2273 C CA . PRO B 1 152 ? 19.453 -9.75 2.729 1 82.19 152 PRO B CA 1
ATOM 2274 C C . PRO B 1 152 ? 20.109 -8.977 1.586 1 82.19 152 PRO B C 1
ATOM 2276 O O . PRO B 1 152 ? 19.812 -9.234 0.415 1 82.19 152 PRO B O 1
#

Organism: Delftia acidovorans (strain DSM 14801 / SPH-1) (NCBI:txid398578)

Nearest PDB structures (foldseek):
  1nmn-assembly1_A  TM=7.477E-01  e=7.792E-10  Escherichia coli
  1nmn-assembly2_B  TM=8.010E-01  e=1.698E-09  Escherichia coli
  1nu0-assembly2_B  TM=7.269E-01  e=6.412E-10  Escherichia coli
  1nu0-assembly1_A  TM=7.027E-01  e=1.150E-09  Escherichia coli
  7ess-assembly1_B  TM=8.366E-01  e=1.278E-06  Mycobacterium tuberculosis H37Rv

InterPro domains:
  IPR005227 Putative pre-16S rRNA nuclease [MF_00651] (27-152)
  IPR005227 Putative pre-16S rRNA nuclease [PF03652] (28-149)
  IPR005227 Putative pre-16S rRNA nuclease [PTHR33317] (25-150)
  IPR005227 Putative pre-16S rRNA nuclease [TIGR00250] (31-148)
  IPR005227 Putative pre-16S rRNA nuclease [cd16964] (31-150)
  IPR006641 YqgF/RNase H-like domain [SM00732] (27-127)
  IPR012337 Ribonuclease H-like superfamily [SSF53098] (27-150)
  IPR037027 YqgF/RNase H-like domain superfamily [G3DSA:3.30.420.140] (26-150)

pLDDT: mean 76.29, std 23.62, range [24.75, 98.5]

Sequence (304 aa):
MSLPAPESQAAAAAGTAVPPTVPSHFQSFVAFDFGAKRTGCAVGTRMLRSANPLPTIRAEAGEARLAQAGERIKEWQPDALVIGVPYHPDGNAHENTARAKKFGRQLKSRFGLPVYEVDERYSTTEALAGGARDADAASACIILEQFLRSLPMSLPAPESQAAAAAGTAVPPTVPSHFQSFVAFDFGAKRTGCAVGTRMLRSANPLPTIRAEAGEARLAQAGERIKEWQPDALVIGVPYHPDGNAHENTARAKKFGRQLKSRFGLPVYEVDERYSTTEALAGGARDADAASACIILEQFLRSLP

Secondary structure (DSSP, 8-state):
-----------------------TT--EEEEEEE-SS-EEEEEEETTT--EEEEEEE---SHHHHHHHHHHHHHHH--SEEEEEE---SSTTHHHHHHHHHHHHHHHHHHH---EEEEE-S---TTGGGSTTHHHHHHHHHHHHHHHHHH--/-----------------------TT--EEEEEEE-SS-EEEEEEETTT--EEEEEEE---SHHHHHHHHHHHHHHH--SEEEEEE---SSTTHHHHHHHHHHHHHHHHHHH---EEEEE-S---TTTTSSTTHHHHHHHHHHHHHHHHHH--

Foldseek 3Di:
DDPPDDPPPPPPPPPPPPFPDDDPPFFKEKEWEDDQQKIWIWIDTPVVPDIDTDDIQGDNDLVSSLVVVVVVCVVRVGQAYEYEQAPQPPDVSPVSNVVRVVSQVVNCVPVVHHYTYDHQQPPPVVSVPHRVSRVVVVVVVVVVVVVVVPDD/DDDPDPPPPPPPPPCPPPFPDDDPPFFKEKEWEDDQQKIWIWIDTPVVPDIDTDDIQGDNDLVSSLVVVVVVCVVRVGQAYEYEQAPQPPDVSPVSNVVRVVSQVVNCVPVVHHYTYDHQQPPPVVSVPHRVSRNVVVVVVVVVVVVVVPDD

Radius of gyration: 22.09 Å; Cα contacts (8 Å, |Δi|>4): 547; chains: 2; bounding box: 39×52×109 Å